Protein AF-A0A256FR44-F1 (afdb_monomer_lite)

Secondary structure (DSSP, 8-state):
-EE-TT-EEE-TT--EEES--EESSEEEEETPPEEE--SS---B-SEEEESS-EEETTEEEEEETTEEEEEEETT-STT----SS--EEEE-EE--TTSPPPPTTTTTTT-PPPPPEE-B-TTHHHHHHHHHHHHHHTPPPPHHHHHTTGGGHHHHHHHHHHTT-----TTTT-PPPEEEEEEEEEEEEE--SS-TT-EEEEEEEEEEEEEEEEEEEEETTEEEEEEEEEEEEEEEEEEEETT--EEEEEEEEEEEEEE-

pLDDT: mean 77.42, std 16.08, range [31.23, 96.81]

Foldseek 3Di:
DEAEDQGEAECVQPAEEDQDYEYAEEYECAAYEYEHVHPDDYDYNYYYDHPHFYHYPPFTWDADPFFIWTKDFQPDDAQADGHNPRDIDTDFFDADPPDDGFDPCCVVVVNGDDHGAGQTAQCNQVVVCQVVQVVVQVDDDDPCVVCPPQPCPVVVVVVVVVVPPDDPPPPPPWDDWDKDKDKDKDWDWDQDPDDSQNKTKIKIKIKIKIKIKGWDDQDPVGTKIKMKMKMKMWMWMWMDGPNHTDIDIDIDIDIDMDID

Structure (mmCIF, N/CA/C/O backbone):
data_AF-A0A256FR44-F1
#
_entry.id   AF-A0A256FR44-F1
#
loop_
_atom_site.group_PDB
_atom_site.id
_atom_site.type_symbol
_atom_site.label_atom_id
_atom_site.label_alt_id
_atom_site.label_comp_id
_atom_site.label_asym_id
_atom_site.label_entity_id
_atom_site.label_seq_id
_atom_site.pdbx_PDB_ins_code
_atom_site.Cartn_x
_atom_site.Cartn_y
_atom_site.Cartn_z
_atom_site.occupancy
_atom_site.B_iso_or_equiv
_atom_site.auth_seq_id
_atom_site.auth_comp_id
_atom_site.auth_asym_id
_atom_site.auth_atom_id
_atom_site.pdbx_PDB_model_num
ATOM 1 N N . MET A 1 1 ? -0.544 -6.251 22.297 1.00 91.19 1 MET A N 1
ATOM 2 C CA . MET A 1 1 ? -0.656 -7.647 21.835 1.00 91.19 1 MET A CA 1
ATOM 3 C C . MET A 1 1 ? 0.260 -7.820 20.642 1.00 91.19 1 MET A C 1
ATOM 5 O O . MET A 1 1 ? 0.230 -6.973 19.763 1.00 91.19 1 MET A O 1
ATOM 9 N N . ASN A 1 2 ? 1.095 -8.854 20.633 1.00 93.69 2 ASN A N 1
ATOM 10 C CA . ASN A 1 2 ? 2.004 -9.133 19.525 1.00 93.69 2 ASN A CA 1
ATOM 11 C C . ASN A 1 2 ? 1.691 -10.528 18.976 1.00 93.69 2 ASN A C 1
ATOM 13 O O . ASN A 1 2 ? 1.689 -11.488 19.747 1.00 93.69 2 ASN A O 1
ATOM 17 N N . VAL A 1 3 ? 1.377 -10.625 17.685 1.00 95.75 3 VAL A N 1
ATOM 18 C CA . VAL A 1 3 ? 1.036 -11.883 17.012 1.00 95.75 3 VAL A CA 1
ATOM 19 C C . VAL A 1 3 ? 2.083 -12.153 15.944 1.00 95.75 3 VAL A C 1
ATOM 21 O O . VAL A 1 3 ? 2.083 -11.546 14.873 1.00 95.75 3 VAL A O 1
ATOM 24 N N . GLU A 1 4 ? 2.999 -13.058 16.257 1.00 96.44 4 GLU A N 1
ATOM 25 C CA . GLU A 1 4 ? 4.122 -13.397 15.385 1.00 96.44 4 GLU A CA 1
ATOM 26 C C . GLU A 1 4 ? 3.675 -14.057 14.076 1.00 96.44 4 GLU A C 1
ATOM 28 O O . GLU A 1 4 ? 2.592 -14.640 13.986 1.00 96.44 4 GLU A O 1
ATOM 33 N N . ALA A 1 5 ? 4.525 -13.991 13.050 1.00 95.25 5 ALA A N 1
ATOM 34 C CA . ALA A 1 5 ? 4.265 -14.652 11.773 1.00 95.25 5 ALA A CA 1
ATOM 35 C C . ALA A 1 5 ? 3.981 -16.154 11.974 1.00 95.25 5 ALA A C 1
ATOM 37 O O . ALA A 1 5 ? 4.723 -16.858 12.657 1.00 95.25 5 ALA A O 1
ATOM 38 N N . GLY A 1 6 ? 2.888 -16.644 11.383 1.00 93.38 6 GLY A N 1
ATOM 39 C CA . GLY A 1 6 ? 2.430 -18.030 11.537 1.00 93.38 6 GLY A CA 1
ATOM 40 C C . GLY A 1 6 ? 1.698 -18.333 12.852 1.00 93.38 6 GLY A C 1
ATOM 41 O O . GLY A 1 6 ? 1.107 -19.406 12.971 1.00 93.38 6 GLY A O 1
ATOM 42 N N . ALA A 1 7 ? 1.675 -17.408 13.816 1.00 96.81 7 ALA A N 1
ATOM 43 C CA . ALA A 1 7 ? 0.848 -17.531 15.010 1.00 96.81 7 ALA A CA 1
ATOM 44 C C . ALA A 1 7 ? -0.588 -17.069 14.731 1.00 96.81 7 ALA A C 1
ATOM 46 O O . ALA A 1 7 ? -0.833 -16.198 13.894 1.00 96.81 7 ALA A O 1
ATOM 47 N N . THR A 1 8 ? -1.540 -17.641 15.467 1.00 96.69 8 THR A N 1
ATOM 48 C CA . THR A 1 8 ? -2.921 -17.157 15.507 1.00 96.69 8 THR A CA 1
ATOM 49 C C . THR A 1 8 ? -3.266 -16.779 16.932 1.00 96.69 8 THR A C 1
ATOM 51 O O . THR A 1 8 ? -3.084 -17.579 17.848 1.00 96.69 8 THR A O 1
ATOM 54 N N . ALA A 1 9 ? -3.769 -15.567 17.111 1.00 95.88 9 ALA A N 1
ATOM 55 C CA . ALA A 1 9 ? -4.428 -15.179 18.334 1.00 95.88 9 ALA A CA 1
ATOM 56 C C . ALA A 1 9 ? -5.938 -15.276 18.143 1.00 95.88 9 ALA A C 1
ATOM 58 O O . ALA A 1 9 ? -6.542 -14.486 17.416 1.00 95.88 9 ALA A O 1
ATOM 59 N N . ASP A 1 10 ? -6.520 -16.282 18.778 1.00 95.81 10 ASP A N 1
ATOM 60 C CA . ASP A 1 10 ? -7.954 -16.517 18.786 1.00 95.81 10 ASP A CA 1
ATOM 61 C C . ASP A 1 10 ? -8.572 -15.840 20.011 1.00 95.81 10 ASP A C 1
ATOM 63 O O . ASP A 1 10 ? -8.127 -16.070 21.137 1.00 95.81 10 ASP A O 1
ATOM 67 N N . LEU A 1 11 ? -9.564 -14.977 19.788 1.00 94.69 11 LEU A N 1
ATOM 68 C CA . LEU A 1 11 ? -10.302 -14.337 20.876 1.00 94.69 11 LEU A CA 1
ATOM 69 C C . LEU A 1 11 ? -11.312 -15.275 21.543 1.00 94.69 11 LEU A C 1
ATOM 71 O O . LEU A 1 11 ? -11.860 -14.912 22.577 1.00 94.69 11 LEU A O 1
ATOM 75 N N . ASP A 1 12 ? -11.591 -16.441 20.956 1.00 92.25 12 ASP A N 1
ATOM 76 C CA . ASP A 1 12 ? -12.483 -17.474 21.497 1.00 92.25 12 ASP A CA 1
ATOM 77 C C . ASP A 1 12 ? -13.838 -16.917 21.974 1.00 92.25 12 ASP A C 1
ATOM 79 O O . ASP A 1 12 ? -14.354 -17.258 23.031 1.00 92.25 12 ASP A O 1
ATOM 83 N N . GLN A 1 13 ? -14.419 -15.998 21.191 1.00 90.25 13 GLN A N 1
ATOM 84 C CA . GLN A 1 13 ? -15.693 -15.319 21.490 1.00 90.25 13 GLN A CA 1
ATOM 85 C C . GLN A 1 13 ? -15.657 -14.357 22.699 1.00 90.25 13 GLN A C 1
ATOM 87 O O . GLN A 1 13 ? -16.697 -13.822 23.084 1.00 90.25 13 GLN A O 1
ATOM 92 N N . PHE A 1 14 ? -14.480 -14.057 23.254 1.00 94.94 14 PHE A N 1
ATOM 93 C CA . PHE A 1 14 ? -14.313 -13.090 24.335 1.00 94.94 14 PHE A CA 1
ATOM 94 C C . PHE A 1 14 ? -13.863 -11.719 23.828 1.00 94.94 14 PHE A C 1
ATOM 96 O O . PHE A 1 14 ? -12.807 -11.560 23.209 1.00 94.94 14 PHE A O 1
ATOM 103 N N . ASN A 1 15 ? -14.644 -10.691 24.169 1.00 93.38 15 ASN A N 1
ATOM 104 C CA . ASN A 1 15 ? -14.244 -9.306 23.942 1.00 93.38 15 ASN A CA 1
ATOM 105 C C . ASN A 1 15 ? -12.942 -9.020 24.693 1.00 93.38 15 ASN A C 1
ATOM 107 O O . ASN A 1 15 ? -12.850 -9.241 25.901 1.00 93.38 15 ASN A O 1
ATOM 111 N N . THR A 1 16 ? -11.947 -8.516 23.974 1.00 93.62 16 THR A N 1
ATOM 112 C CA . THR A 1 16 ? -10.583 -8.373 24.480 1.00 93.62 16 THR A CA 1
ATOM 113 C C . THR A 1 16 ? -10.111 -6.945 24.268 1.00 93.62 16 THR A C 1
ATOM 115 O O . THR A 1 16 ? -10.265 -6.391 23.185 1.00 93.62 16 THR A O 1
ATOM 118 N N . SER A 1 17 ? -9.521 -6.344 25.300 1.00 93.00 17 SER A N 1
ATOM 119 C CA . SER A 1 17 ? -8.921 -5.010 25.222 1.00 93.00 17 SER A CA 1
ATOM 120 C C . SER A 1 17 ? -7.411 -5.103 25.381 1.00 93.00 17 SER A C 1
ATOM 122 O O . SER A 1 17 ? -6.915 -5.807 26.262 1.00 93.00 17 SER A O 1
ATOM 124 N N . THR A 1 18 ? -6.668 -4.418 24.516 1.00 90.88 18 THR A N 1
ATOM 125 C CA . THR A 1 18 ? -5.202 -4.445 24.505 1.00 90.88 18 THR A CA 1
ATOM 126 C C . THR A 1 18 ? -4.635 -3.057 24.239 1.00 90.88 18 THR A C 1
ATOM 128 O O . THR A 1 18 ? -5.260 -2.245 23.563 1.00 90.88 18 THR A O 1
ATOM 131 N N . GLY A 1 19 ? -3.414 -2.801 24.713 1.00 87.56 19 GLY A N 1
ATOM 132 C CA . GLY A 1 19 ? -2.709 -1.530 24.498 1.00 87.56 19 GLY A CA 1
ATOM 133 C C . GLY A 1 19 ? -2.146 -1.309 23.085 1.00 87.56 19 GLY A C 1
ATOM 134 O O . GLY A 1 19 ? -1.244 -0.498 22.922 1.00 87.56 19 GLY A O 1
ATOM 135 N N . GLY A 1 20 ? -2.590 -2.080 22.087 1.00 87.38 20 GLY A N 1
ATOM 136 C CA . GLY A 1 20 ? -2.077 -2.050 20.713 1.00 87.38 20 GLY A CA 1
ATOM 137 C C . GLY A 1 20 ? -1.934 -3.447 20.110 1.00 87.38 20 GLY A C 1
ATOM 138 O O . GLY A 1 20 ? -1.927 -4.448 20.835 1.00 87.38 20 GLY A O 1
ATOM 139 N N . LEU A 1 21 ? -1.796 -3.519 18.788 1.00 91.25 21 LEU A N 1
ATOM 140 C CA . LEU A 1 21 ? -1.696 -4.764 18.027 1.00 91.25 21 LEU A CA 1
ATOM 141 C C . LEU A 1 21 ? -0.491 -4.690 17.088 1.00 91.25 21 LEU A C 1
ATOM 143 O O . LEU A 1 21 ? -0.417 -3.811 16.239 1.00 91.25 21 LEU A O 1
ATOM 147 N N . ALA A 1 22 ? 0.445 -5.621 17.236 1.00 92.25 22 ALA A N 1
ATOM 148 C CA . ALA A 1 22 ? 1.654 -5.691 16.426 1.00 92.25 22 ALA A CA 1
ATOM 149 C C . ALA A 1 22 ? 1.903 -7.106 15.894 1.00 92.25 22 ALA A C 1
ATOM 151 O O . ALA A 1 22 ? 1.337 -8.078 16.403 1.00 92.25 22 ALA A O 1
ATOM 152 N N . GLY A 1 23 ? 2.744 -7.205 14.866 1.00 93.62 23 GLY A N 1
ATOM 153 C CA . GLY A 1 23 ? 3.205 -8.473 14.300 1.00 93.62 23 GLY A CA 1
ATOM 154 C C . GLY A 1 23 ? 2.635 -8.775 12.912 1.00 93.62 23 GLY A C 1
ATOM 155 O O . GLY A 1 23 ? 2.131 -7.888 12.221 1.00 93.62 23 GLY A O 1
ATOM 156 N N . ALA A 1 24 ? 2.765 -10.026 12.480 1.00 94.25 24 ALA A N 1
ATOM 157 C CA . ALA A 1 24 ? 2.441 -10.483 11.122 1.00 94.25 24 ALA A CA 1
ATOM 158 C C . ALA A 1 24 ? 1.588 -11.770 11.095 1.00 94.25 24 ALA A C 1
ATOM 160 O O . ALA A 1 24 ? 1.436 -12.397 10.048 1.00 94.25 24 ALA A O 1
ATOM 161 N N . GLY A 1 25 ? 1.073 -12.206 12.246 1.00 94.19 25 GLY A N 1
ATOM 162 C CA . GLY A 1 25 ? 0.234 -13.398 12.368 1.00 94.19 25 GLY A CA 1
ATOM 163 C C . GLY A 1 25 ? -1.242 -13.166 12.035 1.00 94.19 25 GLY A C 1
ATOM 164 O O . GLY A 1 25 ? -1.614 -12.222 11.347 1.00 94.19 25 GLY A O 1
ATOM 165 N N . SER A 1 26 ? -2.112 -14.045 12.519 1.00 95.56 26 SER A N 1
ATOM 166 C CA . SER A 1 26 ? -3.563 -13.956 12.322 1.00 95.56 26 SER A CA 1
ATOM 167 C C . SER A 1 26 ? -4.274 -13.617 13.630 1.00 95.56 26 SER A C 1
ATOM 169 O O . SER A 1 26 ? -3.952 -14.175 14.675 1.00 95.56 26 SER A O 1
ATOM 171 N N . VAL A 1 27 ? -5.262 -12.730 13.586 1.00 95.94 27 VAL A N 1
ATOM 172 C CA . VAL A 1 27 ? -6.216 -12.509 14.676 1.00 95.94 27 VAL A CA 1
ATOM 173 C C . VAL A 1 27 ? -7.558 -13.092 14.251 1.00 95.94 27 VAL A C 1
ATOM 175 O O . VAL A 1 27 ? -8.171 -12.621 13.291 1.00 95.94 27 VAL A O 1
ATOM 178 N N . ALA A 1 28 ? -8.024 -14.111 14.969 1.00 95.69 28 ALA A N 1
ATOM 179 C CA . ALA A 1 28 ? -9.364 -14.654 14.802 1.00 95.69 28 ALA A CA 1
ATOM 180 C C . ALA A 1 28 ? -10.306 -13.960 15.794 1.00 95.69 28 ALA A C 1
ATOM 182 O O . ALA A 1 28 ? -10.323 -14.265 16.985 1.00 95.69 28 ALA A O 1
ATOM 183 N N . LEU A 1 29 ? -11.086 -13.000 15.294 1.00 93.44 29 LEU A N 1
ATOM 184 C CA . LEU A 1 29 ? -12.114 -12.312 16.072 1.00 93.44 29 LEU A CA 1
ATOM 185 C C . LEU A 1 29 ? -13.294 -13.235 16.384 1.00 93.44 29 LEU A C 1
ATOM 187 O O . LEU A 1 29 ? -13.952 -13.065 17.405 1.00 93.44 29 LEU A O 1
ATOM 191 N N . ASN A 1 30 ? -13.594 -14.200 15.507 1.00 91.75 30 ASN A N 1
ATOM 192 C CA . ASN A 1 30 ? -14.864 -14.929 15.528 1.00 91.75 30 ASN A CA 1
ATOM 193 C C . ASN A 1 30 ? -16.036 -13.935 15.583 1.00 91.75 30 ASN A C 1
ATOM 195 O O . ASN A 1 30 ? -16.187 -13.158 14.646 1.00 91.75 30 ASN A O 1
ATOM 199 N N . ALA A 1 31 ? -16.824 -13.923 16.663 1.00 90.69 31 ALA A N 1
ATOM 200 C CA . ALA A 1 31 ? -17.879 -12.936 16.920 1.00 90.69 31 ALA A CA 1
ATOM 201 C C . ALA A 1 31 ? -17.502 -11.884 17.988 1.00 90.69 31 ALA A C 1
ATOM 203 O O . ALA A 1 31 ? -18.337 -11.059 18.349 1.00 90.69 31 ALA A O 1
ATOM 204 N N . ALA A 1 32 ? -16.272 -11.914 18.506 1.00 92.88 32 ALA A N 1
ATOM 205 C CA . ALA A 1 32 ? -15.799 -11.030 19.566 1.00 92.88 32 ALA A CA 1
ATOM 206 C C . ALA A 1 32 ? -15.280 -9.687 19.043 1.00 92.88 32 ALA A C 1
ATOM 208 O O . ALA A 1 32 ? -14.874 -9.549 17.890 1.00 92.88 32 ALA A O 1
ATOM 209 N N . THR A 1 33 ? -15.231 -8.704 19.936 1.00 91.19 33 THR A N 1
ATOM 210 C CA . THR A 1 33 ? -14.650 -7.389 19.669 1.00 91.19 33 THR A CA 1
ATOM 211 C C . THR A 1 33 ? -13.239 -7.283 20.244 1.00 91.19 33 THR A C 1
ATOM 213 O O . THR A 1 33 ? -13.033 -7.504 21.439 1.00 91.19 33 THR A O 1
ATOM 216 N N . LEU A 1 34 ? -12.276 -6.890 19.406 1.00 90.94 34 LEU A N 1
ATOM 217 C CA . LEU A 1 34 ? -10.947 -6.449 19.831 1.00 90.94 34 LEU A CA 1
ATOM 218 C C . LEU A 1 34 ? -10.933 -4.927 19.981 1.00 90.94 34 LEU A C 1
ATOM 220 O O . LEU A 1 34 ? -11.135 -4.211 19.003 1.00 90.94 34 LEU A O 1
ATOM 224 N N . THR A 1 35 ? -10.631 -4.431 21.175 1.00 90.81 35 THR A N 1
ATOM 225 C CA . THR A 1 35 ? -10.443 -3.000 21.435 1.00 90.81 35 THR A CA 1
ATOM 226 C C . THR A 1 35 ? -8.958 -2.683 21.568 1.00 90.81 35 THR A C 1
ATOM 228 O O . THR A 1 35 ? -8.255 -3.271 22.393 1.00 90.81 35 THR A O 1
ATOM 231 N N . LEU A 1 36 ? -8.472 -1.740 20.763 1.00 88.94 36 LEU A N 1
ATOM 232 C CA . LEU A 1 36 ? -7.108 -1.220 20.828 1.00 88.94 36 LEU A CA 1
ATOM 233 C C . LEU A 1 36 ? -7.106 0.111 21.587 1.00 88.94 36 LEU A C 1
ATOM 235 O O . LEU A 1 36 ? -7.312 1.170 20.998 1.00 88.94 36 LEU A O 1
ATOM 239 N N . ALA A 1 37 ? -6.868 0.046 22.895 1.00 85.00 37 ALA A N 1
ATOM 240 C CA . ALA A 1 37 ? -6.698 1.209 23.764 1.00 85.00 37 ALA A CA 1
ATOM 241 C C . ALA A 1 37 ? -5.220 1.633 23.768 1.00 85.00 37 ALA A C 1
ATOM 243 O O . ALA A 1 37 ? -4.490 1.350 24.717 1.00 85.00 37 ALA A O 1
ATOM 244 N N . GLN A 1 38 ? -4.758 2.211 22.658 1.00 79.00 38 GLN A N 1
ATOM 245 C CA . GLN A 1 38 ? -3.349 2.541 22.431 1.00 79.00 38 GLN A CA 1
ATOM 246 C C . GLN A 1 38 ? -3.136 4.053 22.324 1.00 79.00 38 GLN A C 1
ATOM 248 O O . GLN A 1 38 ? -3.837 4.717 21.570 1.00 79.00 38 GLN A O 1
ATOM 253 N N . ASP A 1 39 ? -2.102 4.558 22.997 1.00 77.81 39 ASP A N 1
ATOM 254 C CA . ASP A 1 39 ? -1.665 5.962 22.897 1.00 77.81 39 ASP A CA 1
ATOM 255 C C . ASP A 1 39 ? -0.491 6.133 21.912 1.00 77.81 39 ASP A C 1
ATOM 257 O O . ASP A 1 39 ? 0.146 7.183 21.837 1.00 77.81 39 ASP A O 1
ATOM 261 N N . SER A 1 40 ? -0.139 5.067 21.185 1.00 78.88 40 SER A N 1
ATOM 262 C CA . SER A 1 40 ? 0.977 5.046 20.238 1.00 78.88 40 SER A CA 1
ATOM 263 C C . SER A 1 40 ? 0.682 4.136 19.048 1.00 78.88 40 SER A C 1
ATOM 265 O O . SER A 1 40 ? -0.119 3.204 19.142 1.00 78.88 40 SER A O 1
ATOM 267 N N . ASN A 1 41 ? 1.344 4.404 17.922 1.00 79.50 41 ASN A N 1
ATOM 268 C CA . ASN A 1 41 ? 1.188 3.611 16.710 1.00 79.50 41 ASN A CA 1
ATOM 269 C C . ASN A 1 41 ? 1.913 2.263 16.828 1.00 79.50 41 ASN A C 1
ATOM 271 O O . ASN A 1 41 ? 3.084 2.197 17.201 1.00 79.50 41 ASN A O 1
ATOM 275 N N . THR A 1 42 ? 1.219 1.190 16.448 1.00 84.56 42 THR A N 1
ATOM 276 C CA . THR A 1 42 ? 1.764 -0.168 16.332 1.00 84.56 42 THR A CA 1
ATOM 277 C C . THR A 1 42 ? 1.558 -0.694 14.910 1.00 84.56 42 THR A C 1
ATOM 279 O O . THR A 1 42 ? 0.548 -0.390 14.275 1.00 84.56 42 THR A O 1
ATOM 282 N N . LEU A 1 43 ? 2.534 -1.448 14.385 1.00 83.25 43 LEU A N 1
ATOM 283 C CA . LEU A 1 43 ? 2.461 -2.033 13.043 1.00 83.25 43 LEU A CA 1
ATOM 284 C C . LEU A 1 43 ? 1.964 -3.478 13.119 1.00 83.25 43 LEU A C 1
ATOM 286 O O . LEU A 1 43 ? 2.675 -4.362 13.604 1.00 83.25 43 LEU A O 1
ATOM 290 N N . PHE A 1 44 ? 0.775 -3.712 12.569 1.00 87.94 44 PHE A N 1
ATOM 291 C CA . PHE A 1 44 ? 0.245 -5.043 12.307 1.00 87.94 44 PHE A CA 1
ATOM 292 C C . PHE A 1 44 ? 0.144 -5.264 10.797 1.00 87.94 44 PHE A C 1
ATOM 294 O O . PHE A 1 44 ? -0.563 -4.544 10.100 1.00 87.94 44 PHE A O 1
ATOM 301 N N . SER A 1 45 ? 0.870 -6.260 10.302 1.00 85.06 45 SER A N 1
ATOM 302 C CA . SER A 1 45 ? 0.927 -6.666 8.886 1.00 85.06 45 SER A CA 1
ATOM 303 C C . SER A 1 45 ? 0.244 -8.015 8.639 1.00 85.06 45 SER A C 1
ATOM 305 O O . SER A 1 45 ? 0.391 -8.622 7.581 1.00 85.06 45 SER A O 1
ATOM 307 N N . GLY A 1 46 ? -0.467 -8.502 9.654 1.00 87.88 46 GLY A N 1
ATOM 308 C CA . GLY A 1 46 ? -1.159 -9.775 9.649 1.00 87.88 46 GLY A CA 1
ATOM 309 C C . GLY A 1 46 ? -2.580 -9.702 9.095 1.00 87.88 46 GLY A C 1
ATOM 310 O O . GLY A 1 46 ? -3.006 -8.700 8.523 1.00 87.88 46 GLY A O 1
ATOM 311 N N . THR A 1 47 ? -3.344 -10.771 9.310 1.00 89.38 47 THR A N 1
ATOM 312 C CA . THR A 1 47 ? -4.766 -10.822 8.930 1.00 89.38 47 THR A CA 1
ATOM 313 C C . THR A 1 47 ? -5.662 -10.718 10.157 1.00 89.38 47 THR A C 1
ATOM 315 O O . THR A 1 47 ? -5.326 -11.232 11.221 1.00 89.38 47 THR A O 1
ATOM 318 N N . ILE A 1 48 ? -6.806 -10.050 10.015 1.00 89.88 48 ILE A N 1
ATOM 319 C CA . ILE A 1 48 ? -7.864 -10.007 11.028 1.00 89.88 48 ILE A CA 1
ATOM 320 C C . ILE A 1 48 ? -9.109 -10.604 10.380 1.00 89.88 48 ILE A C 1
ATOM 322 O O . ILE A 1 48 ? -9.573 -10.096 9.363 1.00 89.88 48 ILE A O 1
ATOM 326 N N . ASN A 1 49 ? -9.617 -11.698 10.939 1.00 89.06 49 ASN A N 1
ATOM 327 C CA . ASN A 1 49 ? -10.713 -12.473 10.359 1.00 89.06 49 ASN A CA 1
ATOM 328 C C . ASN A 1 49 ? -11.836 -12.685 11.378 1.00 89.06 49 ASN A C 1
ATOM 330 O O . ASN A 1 49 ? -11.585 -12.759 12.578 1.00 89.06 49 ASN A O 1
ATOM 334 N N . GLY A 1 50 ? -13.066 -12.862 10.897 1.00 87.00 50 GLY A N 1
ATOM 335 C CA . GLY A 1 50 ? -14.256 -13.083 11.724 1.00 87.00 50 GLY A CA 1
ATOM 336 C C . GLY A 1 50 ? -15.335 -12.029 11.480 1.00 87.00 50 GLY A C 1
ATOM 337 O O . GLY A 1 50 ? -15.089 -11.016 10.834 1.00 87.00 50 GLY A O 1
ATOM 338 N N . SER A 1 51 ? -16.543 -12.285 11.981 1.00 85.12 51 SER A N 1
ATOM 339 C CA . SER A 1 51 ? -17.672 -11.344 11.941 1.00 85.12 51 SER A CA 1
ATOM 340 C C . SER A 1 51 ? -17.664 -10.333 13.093 1.00 85.12 51 SER A C 1
ATOM 342 O O . SER A 1 51 ? -18.542 -9.477 13.163 1.00 85.12 51 SER A O 1
ATOM 344 N N . GLY A 1 52 ? -16.733 -10.486 14.035 1.00 85.31 52 GLY A N 1
ATOM 345 C CA . GLY A 1 52 ? -16.526 -9.608 15.176 1.00 85.31 52 GLY A CA 1
ATOM 346 C C . GLY A 1 52 ? -16.006 -8.219 14.796 1.00 85.31 52 GLY A C 1
ATOM 347 O O . GLY A 1 52 ? -15.797 -7.903 13.626 1.00 85.31 52 GLY A O 1
ATOM 348 N N . GLY A 1 53 ? -15.813 -7.369 15.803 1.00 86.00 53 GLY A N 1
ATOM 349 C CA . GLY A 1 53 ? -15.423 -5.971 15.613 1.00 86.00 53 GLY A CA 1
ATOM 350 C C . GLY A 1 53 ? -13.954 -5.695 15.928 1.00 86.00 53 GLY A C 1
ATOM 351 O O . GLY A 1 53 ? -13.369 -6.309 16.817 1.00 86.00 53 GLY A O 1
ATOM 352 N N . LEU A 1 54 ? -13.382 -4.697 15.256 1.00 85.88 54 LEU A N 1
ATOM 353 C CA . LEU A 1 54 ? -12.173 -4.011 15.706 1.00 85.88 54 LEU A CA 1
ATOM 354 C C . LEU A 1 54 ? -12.561 -2.587 16.108 1.00 85.88 54 LEU A C 1
ATOM 356 O O . LEU A 1 54 ? -13.124 -1.849 15.302 1.00 85.88 54 LEU A O 1
ATOM 360 N N . VAL A 1 55 ? -12.257 -2.207 17.344 1.00 85.56 55 VAL A N 1
ATOM 361 C CA . VAL A 1 55 ? -12.441 -0.845 17.849 1.00 85.56 55 VAL A CA 1
ATOM 362 C C . VAL A 1 55 ? -11.069 -0.216 18.022 1.00 85.56 55 VAL A C 1
ATOM 364 O O . VAL A 1 55 ? -10.244 -0.699 18.799 1.00 85.56 55 VAL A O 1
ATOM 367 N N . LYS A 1 56 ? -10.839 0.877 17.301 1.00 75.00 56 LYS A N 1
ATOM 368 C CA . LYS A 1 56 ? -9.688 1.762 17.463 1.00 75.00 56 LYS A CA 1
ATOM 369 C C . LYS A 1 56 ? -10.243 3.157 17.758 1.00 75.00 56 LYS A C 1
ATOM 371 O O . LYS A 1 56 ? -11.213 3.558 17.129 1.00 75.00 56 LYS A O 1
ATOM 376 N N . ASP A 1 57 ? -9.680 3.834 18.755 1.00 67.25 57 ASP A N 1
ATOM 377 C CA . ASP A 1 57 ? -10.071 5.194 19.170 1.00 67.25 57 ASP A CA 1
ATOM 378 C C . ASP A 1 57 ? -11.473 5.313 19.808 1.00 67.25 57 ASP A C 1
ATOM 380 O O . ASP A 1 57 ? -12.143 6.336 19.719 1.00 67.25 57 ASP A O 1
ATOM 384 N N . GLY A 1 58 ? -11.916 4.260 20.504 1.00 70.00 58 GLY A N 1
ATOM 385 C CA . GLY A 1 58 ? -13.058 4.311 21.429 1.00 70.00 58 GLY A CA 1
ATOM 386 C C . GLY A 1 58 ? -14.450 4.140 20.810 1.00 70.00 58 GLY A C 1
ATOM 387 O O . GLY A 1 58 ? -15.381 3.807 21.541 1.00 70.00 58 GLY A O 1
ATOM 388 N N . GLU A 1 59 ? -14.595 4.270 19.490 1.00 73.38 59 GLU A N 1
ATOM 389 C CA . GLU A 1 59 ? -15.867 4.063 18.784 1.00 73.38 59 GLU A CA 1
ATOM 390 C C . GLU A 1 59 ? -15.804 2.878 17.816 1.00 73.38 59 GLU A C 1
ATOM 392 O O . GLU A 1 59 ? -14.873 2.731 17.023 1.00 73.38 59 GLU A O 1
ATOM 397 N N . GLN A 1 60 ? -16.830 2.025 17.851 1.00 75.69 60 GLN A N 1
ATOM 398 C CA . GLN A 1 60 ? -16.988 0.974 16.852 1.00 75.69 60 GLN A CA 1
ATOM 399 C C . GLN A 1 60 ? -17.498 1.578 15.543 1.00 75.69 60 GLN A C 1
ATOM 401 O O . GLN A 1 60 ? -18.550 2.219 15.514 1.00 75.69 60 GLN A O 1
ATOM 406 N N . ALA A 1 61 ? -16.775 1.320 14.455 1.00 78.50 61 ALA A N 1
ATOM 407 C CA . ALA A 1 61 ? -17.166 1.729 13.116 1.00 78.50 61 ALA A CA 1
ATOM 408 C C . ALA A 1 61 ? -17.316 0.520 12.184 1.00 78.50 61 ALA A C 1
ATOM 410 O O . ALA A 1 61 ? -16.587 -0.466 12.291 1.00 78.50 61 ALA A O 1
ATOM 411 N N . VAL A 1 62 ? -18.250 0.617 11.241 1.00 82.19 62 VAL A N 1
ATOM 412 C CA . VAL A 1 62 ? -18.401 -0.313 10.119 1.00 82.19 62 VAL A CA 1
ATOM 413 C C . VAL A 1 62 ? -17.873 0.364 8.862 1.00 82.19 62 VAL A C 1
ATOM 415 O O . VAL A 1 62 ? -18.230 1.502 8.565 1.00 82.19 62 VAL A O 1
ATOM 418 N N . VAL A 1 63 ? -17.024 -0.335 8.113 1.00 83.81 63 VAL A N 1
ATOM 419 C CA . VAL A 1 63 ? -16.478 0.152 6.843 1.00 83.81 63 VAL A CA 1
ATOM 420 C C . VAL A 1 63 ? -17.392 -0.260 5.690 1.00 83.81 63 VAL A C 1
ATOM 422 O O . VAL A 1 63 ? -17.717 -1.436 5.535 1.00 83.81 63 VAL A O 1
ATOM 425 N N . GLY A 1 64 ? -17.770 0.709 4.857 1.00 81.62 64 GLY A N 1
ATOM 426 C CA . GLY A 1 64 ? -18.505 0.513 3.612 1.00 81.62 64 GLY A CA 1
ATOM 427 C C . GLY A 1 64 ? -17.789 1.215 2.460 1.00 81.62 64 GLY A C 1
ATOM 428 O O . GLY A 1 64 ? -17.921 2.425 2.279 1.00 81.62 64 GLY A O 1
ATOM 429 N N . GLY A 1 65 ? -17.021 0.461 1.670 1.00 84.75 65 GLY A N 1
ATOM 430 C CA . GLY A 1 65 ? -16.221 1.022 0.578 1.00 84.75 65 GLY A CA 1
ATOM 431 C C . GLY A 1 65 ? -15.195 2.044 1.082 1.00 84.75 65 GLY A C 1
ATOM 432 O O . GLY A 1 65 ? -14.381 1.735 1.951 1.00 84.75 65 GLY A O 1
ATOM 433 N N . ALA A 1 66 ? -15.239 3.261 0.535 1.00 84.88 66 ALA A N 1
ATOM 434 C CA . ALA A 1 66 ? -14.341 4.355 0.916 1.00 84.88 66 ALA A CA 1
ATOM 435 C C . ALA A 1 66 ? -14.694 5.007 2.265 1.00 84.88 66 ALA A C 1
ATOM 437 O O . ALA A 1 66 ? -13.900 5.784 2.788 1.00 84.88 66 ALA A O 1
ATOM 438 N N . PHE A 1 67 ? -15.857 4.698 2.839 1.00 86.50 67 PHE A N 1
ATOM 439 C CA . PHE A 1 67 ? -16.403 5.384 4.006 1.00 86.50 67 PHE A CA 1
ATOM 440 C C . PHE A 1 67 ? -16.441 4.480 5.237 1.00 86.50 67 PHE A C 1
ATOM 442 O O . PHE A 1 67 ? -16.530 3.255 5.125 1.00 86.50 67 PHE A O 1
ATOM 449 N N . ALA A 1 68 ? -16.403 5.092 6.419 1.00 86.00 68 ALA A N 1
ATOM 450 C CA . ALA A 1 68 ? -16.648 4.412 7.684 1.00 86.00 68 ALA A CA 1
ATOM 451 C C . ALA A 1 68 ? -17.813 5.073 8.431 1.00 86.00 68 ALA A C 1
ATOM 453 O O . ALA A 1 68 ? -17.998 6.290 8.376 1.00 86.00 68 ALA A O 1
ATOM 454 N N . TYR A 1 69 ? -18.596 4.250 9.123 1.00 82.94 69 TYR A N 1
ATOM 455 C CA . TYR A 1 69 ? -19.850 4.635 9.759 1.00 82.94 69 TYR A CA 1
ATOM 456 C C . TYR A 1 69 ? -19.847 4.228 11.225 1.00 82.94 69 TYR A C 1
ATOM 458 O O . TYR A 1 69 ? -19.600 3.064 11.532 1.00 82.94 69 TYR A O 1
ATOM 466 N N . THR A 1 70 ? -20.171 5.153 12.120 1.00 82.56 70 THR A N 1
ATOM 467 C CA . THR A 1 70 ? -20.435 4.852 13.533 1.00 82.56 70 THR A CA 1
ATOM 468 C C . THR A 1 70 ? -21.940 4.826 13.778 1.00 82.56 70 THR A C 1
ATOM 470 O O . THR A 1 70 ? -22.711 5.454 13.052 1.00 82.56 70 THR A O 1
ATOM 473 N N . LEU A 1 71 ? -22.387 4.053 14.767 1.00 80.31 71 LEU A N 1
ATOM 474 C CA . LEU A 1 71 ? -23.798 3.994 15.140 1.00 80.31 71 LEU A CA 1
ATOM 475 C C . LEU A 1 71 ? -24.081 5.070 16.197 1.00 80.31 71 LEU A C 1
ATOM 477 O O . LEU A 1 71 ? -23.525 5.011 17.290 1.00 80.31 71 LEU A O 1
ATOM 481 N N . GLN A 1 72 ? -24.940 6.040 15.884 1.00 78.19 72 GLN A N 1
ATOM 482 C CA . GLN A 1 72 ? -25.271 7.161 16.774 1.00 78.19 72 GLN A CA 1
ATOM 483 C C . GLN A 1 72 ? -26.784 7.303 16.947 1.00 78.19 72 GLN A C 1
ATOM 485 O O . GLN A 1 72 ? -27.549 7.049 16.016 1.00 78.19 72 GLN A O 1
ATOM 490 N N . GLN A 1 73 ? -27.224 7.709 18.140 1.00 72.06 73 GLN A N 1
ATOM 491 C CA . GLN A 1 73 ? -28.635 7.957 18.429 1.00 72.06 73 GLN A CA 1
ATOM 492 C C . GLN A 1 73 ? -28.989 9.430 18.176 1.00 72.06 73 GLN A C 1
ATOM 494 O O . GLN A 1 73 ? -28.295 10.333 18.650 1.00 72.06 73 GLN A O 1
ATOM 499 N N . GLY A 1 74 ? -30.089 9.675 17.460 1.00 60.44 74 GLY A N 1
ATOM 500 C CA . GLY A 1 74 ? -30.636 11.007 17.210 1.00 60.44 74 GLY A CA 1
ATOM 501 C C . GLY A 1 74 ? -30.951 11.729 18.522 1.00 60.44 74 GLY A C 1
ATOM 502 O O . GLY A 1 74 ? -31.820 11.292 19.278 1.00 60.44 74 GLY A O 1
ATOM 503 N N . GLY A 1 75 ? -30.221 12.818 18.789 1.00 55.97 75 GLY A N 1
ATOM 504 C CA . GLY A 1 75 ? -30.347 13.656 19.989 1.00 55.97 75 GLY A CA 1
ATOM 505 C C . GLY A 1 75 ? -29.183 13.598 20.989 1.00 55.97 75 GLY A C 1
ATOM 506 O O . GLY A 1 75 ? -29.245 14.295 21.999 1.00 55.97 75 GLY A O 1
ATOM 507 N N . ALA A 1 76 ? -28.129 12.804 20.745 1.00 49.25 76 ALA A N 1
ATOM 508 C CA . ALA A 1 76 ? -27.081 12.558 21.745 1.00 49.25 76 ALA A CA 1
ATOM 509 C C . ALA A 1 76 ? -25.759 13.349 21.608 1.00 49.25 76 ALA A C 1
ATOM 511 O O . ALA A 1 76 ? -24.949 13.245 22.525 1.00 49.25 76 ALA A O 1
ATOM 512 N N . GLN A 1 77 ? -25.504 14.158 20.567 1.00 46.72 77 GLN A N 1
ATOM 513 C CA . GLN A 1 77 ? -24.279 14.983 20.527 1.00 46.72 77 GLN A CA 1
ATOM 514 C C . GLN A 1 77 ? -24.417 16.338 19.818 1.00 46.72 77 GLN A C 1
ATOM 516 O O . GLN A 1 77 ? -24.822 16.425 18.658 1.00 46.72 77 GLN A O 1
ATOM 521 N N . ASP A 1 78 ? -24.007 17.361 20.575 1.00 45.41 78 ASP A N 1
ATOM 522 C CA . ASP A 1 78 ? -23.364 18.625 20.194 1.00 45.41 78 ASP A CA 1
ATOM 523 C C . ASP A 1 78 ? -23.301 18.911 18.681 1.00 45.41 78 ASP A C 1
ATOM 525 O O . ASP A 1 78 ? -22.375 18.512 17.978 1.00 45.41 78 ASP A O 1
ATOM 529 N N . GLY A 1 79 ? -24.329 19.584 18.159 1.00 50.25 79 GLY A N 1
ATOM 530 C CA . GLY A 1 79 ? -24.287 20.230 16.844 1.00 50.25 79 GLY A CA 1
ATOM 531 C C . GLY A 1 79 ? -24.320 19.338 15.596 1.00 50.25 79 GLY A C 1
ATOM 532 O O . GLY A 1 79 ? -24.323 19.883 14.491 1.00 50.25 79 GLY A O 1
ATOM 533 N N . SER A 1 80 ? -24.385 18.006 15.706 1.00 48.25 80 SER A N 1
ATOM 534 C CA . SER A 1 80 ? -24.502 17.152 14.514 1.00 48.25 80 SER A CA 1
ATOM 535 C C . SER A 1 80 ? -25.947 17.094 13.997 1.00 48.25 80 SER A C 1
ATOM 537 O O . SER A 1 80 ? -26.906 16.914 14.747 1.00 48.25 80 SER A O 1
ATOM 539 N N . GLN A 1 81 ? -26.102 17.298 12.689 1.00 53.03 81 GLN A N 1
ATOM 540 C CA . GLN A 1 81 ? -27.368 17.299 11.953 1.00 53.03 81 GLN A CA 1
ATOM 541 C C . GLN A 1 81 ? -28.060 15.926 12.046 1.00 53.03 81 GLN A C 1
ATOM 543 O O . GLN A 1 81 ? -27.839 15.048 11.214 1.00 53.03 81 GLN A O 1
ATOM 548 N N . GLY A 1 82 ? -28.909 15.743 13.054 1.00 51.75 82 GLY A N 1
ATOM 549 C CA . GLY A 1 82 ? -29.793 14.592 13.203 1.00 51.75 82 GLY A CA 1
ATOM 550 C C . GLY A 1 82 ? -31.166 15.039 13.693 1.00 51.75 82 GLY A C 1
ATOM 551 O O . GLY A 1 82 ? -31.283 16.001 14.452 1.00 51.75 82 GLY A O 1
ATOM 552 N N . ALA A 1 83 ? -32.224 14.359 13.252 1.00 52.59 83 ALA A N 1
ATOM 553 C CA . ALA A 1 83 ? -33.539 14.547 13.850 1.00 52.59 83 ALA A CA 1
ATOM 554 C C . ALA A 1 83 ? -33.464 14.137 15.334 1.00 52.59 83 ALA A C 1
ATOM 556 O O . ALA A 1 83 ? -32.937 13.074 15.656 1.00 52.59 83 ALA A O 1
ATOM 557 N N . ASN A 1 84 ? -33.983 14.971 16.240 1.00 62.03 84 ASN A N 1
ATOM 558 C CA . ASN A 1 84 ? -34.126 14.652 17.669 1.00 62.03 84 ASN A CA 1
ATOM 559 C C . ASN A 1 84 ? -35.265 13.643 17.879 1.00 62.03 84 ASN A C 1
ATOM 561 O O . ASN A 1 84 ? -36.270 13.936 18.523 1.00 62.03 84 ASN A O 1
ATOM 565 N N . ASP A 1 85 ? -35.149 12.480 17.253 1.00 68.38 85 ASP A N 1
ATOM 566 C CA . ASP A 1 85 ? -36.202 11.476 17.165 1.00 68.38 85 ASP A CA 1
ATOM 567 C C . ASP A 1 85 ? -35.894 10.207 17.972 1.00 68.38 85 ASP A C 1
ATOM 569 O O . ASP A 1 85 ? -36.742 9.322 18.063 1.00 68.38 85 ASP A O 1
ATOM 573 N N . GLY A 1 86 ? -34.706 10.121 18.584 1.00 68.62 86 GLY A N 1
ATOM 574 C CA . GLY A 1 86 ? -34.272 8.970 19.372 1.00 68.62 86 GLY A CA 1
ATOM 575 C C . GLY A 1 86 ? -33.954 7.718 18.549 1.00 68.62 86 GLY A C 1
ATOM 576 O O . GLY A 1 86 ? -33.693 6.668 19.145 1.00 68.62 86 GLY A O 1
ATOM 577 N N . ASN A 1 87 ? -33.957 7.801 17.213 1.00 75.19 87 ASN A N 1
ATOM 578 C CA . ASN A 1 87 ? -33.636 6.685 16.325 1.00 75.19 87 ASN A CA 1
ATOM 579 C C . ASN A 1 87 ? -32.122 6.491 16.192 1.00 75.19 87 ASN A C 1
ATOM 581 O O . ASN A 1 87 ? -31.333 7.404 16.422 1.00 75.19 87 ASN A O 1
ATOM 585 N N . TRP A 1 88 ? -31.709 5.284 15.809 1.00 79.56 88 TRP A N 1
ATOM 586 C CA . TRP A 1 88 ? -30.305 4.956 15.574 1.00 79.56 88 TRP A CA 1
ATOM 587 C C . TRP A 1 88 ? -29.947 5.102 14.099 1.00 79.56 88 TRP A C 1
ATOM 589 O O . TRP A 1 88 ? -30.622 4.553 13.228 1.00 79.56 88 TRP A O 1
ATOM 599 N N . TYR A 1 89 ? -28.847 5.795 13.839 1.00 77.75 89 TYR A N 1
ATOM 600 C CA . TYR A 1 89 ? -28.356 6.109 12.508 1.00 77.75 89 TYR A CA 1
ATOM 601 C C . TYR A 1 89 ? -26.917 5.640 12.338 1.00 77.75 89 TYR A C 1
ATOM 603 O O . TYR A 1 89 ? -26.106 5.737 13.257 1.00 77.75 89 TYR A O 1
ATOM 611 N N . LEU A 1 90 ? -26.592 5.164 11.136 1.00 82.75 90 LEU A N 1
ATOM 612 C CA . LEU A 1 90 ? -25.207 5.032 10.701 1.00 82.75 90 LEU A CA 1
ATOM 613 C C . LEU A 1 90 ? -24.729 6.396 10.210 1.00 82.75 90 LEU A C 1
ATOM 615 O O . LEU A 1 90 ? -25.245 6.924 9.226 1.00 82.75 90 LEU A O 1
ATOM 619 N N . VAL A 1 91 ? -23.749 6.960 10.903 1.00 79.38 91 VAL A N 1
ATOM 620 C CA . VAL A 1 91 ? -23.264 8.319 10.679 1.00 79.38 91 VAL A CA 1
ATOM 621 C C . VAL A 1 91 ? -21.849 8.267 10.116 1.00 79.38 91 VAL A C 1
ATOM 623 O O . VAL A 1 91 ? -20.949 7.668 10.700 1.00 79.38 91 VAL A O 1
ATOM 626 N N . CYS A 1 92 ? -21.655 8.903 8.960 1.00 79.38 92 CYS A N 1
ATOM 627 C CA . CYS A 1 92 ? -20.364 9.005 8.279 1.00 79.38 92 CYS A CA 1
ATOM 628 C C . CYS A 1 92 ? -19.741 10.386 8.498 1.00 79.38 92 CYS A C 1
ATOM 630 O O . CYS A 1 92 ? -19.535 11.158 7.563 1.00 79.38 92 CYS A O 1
ATOM 632 N N . HIS A 1 93 ? -19.460 10.712 9.755 1.00 74.81 93 HIS A N 1
ATOM 633 C CA . HIS A 1 93 ? -18.801 11.963 10.109 1.00 74.81 93 HIS A CA 1
ATOM 634 C C . HIS A 1 93 ? -17.690 11.695 11.123 1.00 74.81 93 HIS A C 1
ATOM 636 O O . HIS A 1 93 ? -17.798 10.815 11.986 1.00 74.81 93 HIS A O 1
ATOM 642 N N . ALA A 1 94 ? -16.590 12.416 10.965 1.00 67.50 94 ALA A N 1
ATOM 643 C CA . ALA A 1 94 ? -15.492 12.468 11.905 1.00 67.50 94 ALA A CA 1
ATOM 644 C C . ALA A 1 94 ? -15.555 13.827 12.619 1.00 67.50 94 ALA A C 1
ATOM 646 O O . ALA A 1 94 ? -15.728 14.850 11.941 1.00 67.50 94 ALA A O 1
ATOM 647 N N . PRO A 1 95 ? -15.426 13.855 13.959 1.00 61.31 95 PRO A N 1
ATOM 648 C CA . PRO A 1 95 ? -15.178 15.095 14.679 1.00 61.31 95 PRO A CA 1
ATOM 649 C C . PRO A 1 95 ? -13.957 15.766 14.054 1.00 61.31 95 PRO A C 1
ATOM 651 O O . PRO A 1 95 ? -12.906 15.135 13.933 1.00 61.31 95 PRO A O 1
ATOM 654 N N . ASP A 1 96 ? -14.102 17.008 13.603 1.00 59.66 96 ASP A N 1
ATOM 655 C CA . ASP A 1 96 ? -12.948 17.760 13.129 1.00 59.66 96 ASP A CA 1
ATOM 656 C C . ASP A 1 96 ? -12.162 18.212 14.375 1.00 59.66 96 ASP A C 1
ATOM 658 O O . ASP A 1 96 ? -12.721 18.941 15.201 1.00 59.66 96 ASP A O 1
ATOM 662 N N . PRO A 1 97 ? -10.904 17.770 14.569 1.00 55.16 97 PRO A N 1
ATOM 663 C CA . PRO A 1 97 ? -10.113 18.137 15.742 1.00 55.16 97 PRO A CA 1
ATOM 664 C C . PRO A 1 97 ? -9.857 19.648 15.840 1.00 55.16 97 PRO A C 1
ATOM 666 O O . PRO A 1 97 ? -9.541 20.134 16.925 1.00 55.16 97 PRO A O 1
ATOM 669 N N . ASP A 1 98 ? -10.026 20.385 14.738 1.00 56.56 98 ASP A N 1
ATOM 670 C CA . ASP A 1 98 ? -9.863 21.836 14.683 1.00 56.56 98 ASP A CA 1
ATOM 671 C C . ASP A 1 98 ? -11.189 22.596 14.892 1.00 56.56 98 ASP A C 1
ATOM 673 O O . ASP A 1 98 ? -11.193 23.831 14.933 1.00 56.56 98 ASP A O 1
ATOM 677 N N . THR A 1 99 ? -12.327 21.898 15.037 1.00 58.28 99 THR A N 1
ATOM 678 C CA . THR A 1 99 ? -13.606 22.566 15.326 1.00 58.28 99 THR A CA 1
ATOM 679 C C . THR A 1 99 ? -13.732 22.908 16.814 1.00 58.28 99 THR A C 1
ATOM 681 O O . THR A 1 99 ? -13.641 22.019 17.662 1.00 58.28 99 THR A O 1
ATOM 684 N N . PRO A 1 100 ? -13.932 24.193 17.172 1.00 59.59 100 PRO A N 1
ATOM 685 C CA . PRO A 1 100 ? -14.186 24.576 18.556 1.00 59.59 100 PRO A CA 1
ATOM 686 C C . PRO A 1 100 ? -15.503 23.956 19.059 1.00 59.59 100 PRO A C 1
ATOM 688 O O . PRO A 1 100 ? -16.378 23.668 18.237 1.00 59.59 100 PRO A O 1
ATOM 691 N N . PRO A 1 101 ? -15.669 23.783 20.390 1.00 63.38 101 PRO A N 1
ATOM 692 C CA . PRO A 1 101 ? -16.913 23.289 20.981 1.00 63.38 101 PRO A CA 1
ATOM 693 C C . PRO A 1 101 ? -18.114 24.054 20.427 1.00 63.38 101 PRO A C 1
ATOM 695 O O . PRO A 1 101 ? -18.064 25.286 20.334 1.00 63.38 101 PRO A O 1
ATOM 698 N N . VAL A 1 102 ? -19.168 23.340 20.031 1.00 65.56 102 VAL A N 1
ATOM 699 C CA . VAL A 1 102 ? -20.320 23.981 19.398 1.00 65.56 102 VAL A CA 1
ATOM 700 C C . VAL A 1 102 ? -21.052 24.814 20.454 1.00 65.56 102 VAL A C 1
ATOM 702 O O . VAL A 1 102 ? -21.377 24.336 21.538 1.00 65.56 102 VAL A O 1
ATOM 705 N N 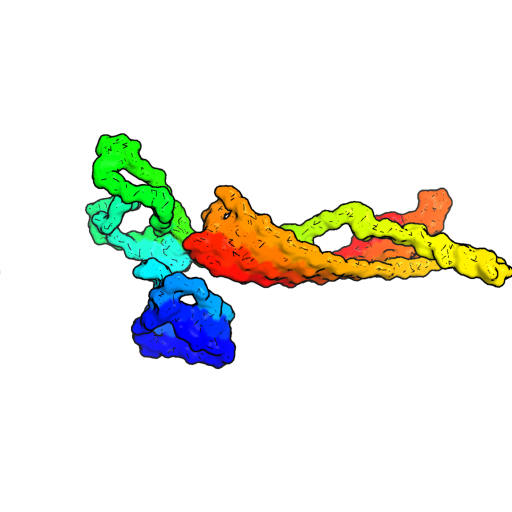. ASP A 1 103 ? -21.293 26.094 20.162 1.00 63.88 103 ASP A N 1
ATOM 706 C CA . ASP A 1 103 ? -22.132 26.937 21.017 1.00 63.88 103 ASP A CA 1
ATOM 707 C C . ASP A 1 103 ? -23.569 26.373 21.010 1.00 63.88 103 ASP A C 1
ATOM 709 O O . ASP A 1 103 ? -24.165 26.261 19.933 1.00 63.88 103 ASP A O 1
ATOM 713 N N . PRO A 1 104 ? -24.172 26.057 22.172 1.00 63.03 104 PRO A N 1
ATOM 714 C CA . PRO A 1 104 ? -25.548 25.560 22.255 1.00 63.03 104 PRO A CA 1
ATOM 715 C C . PRO A 1 104 ? -26.593 26.476 21.596 1.00 63.03 104 PRO A C 1
ATOM 717 O O . PRO A 1 104 ? -27.672 26.015 21.235 1.00 63.03 104 PRO A O 1
ATOM 720 N N . THR A 1 105 ? -26.286 27.767 21.432 1.00 69.44 105 THR A N 1
ATOM 721 C CA . THR A 1 105 ? -27.139 28.783 20.794 1.00 69.44 105 THR A CA 1
ATOM 722 C C . THR A 1 105 ? -26.739 29.088 19.346 1.00 69.44 105 THR A C 1
ATOM 724 O O . THR A 1 105 ? -27.228 30.047 18.737 1.00 69.44 105 THR A O 1
ATOM 727 N N . CYS A 1 106 ? -25.862 28.277 18.741 1.00 68.00 106 CYS A N 1
ATOM 728 C CA . CYS A 1 106 ? -25.362 28.534 17.390 1.00 68.00 106 CYS A CA 1
ATOM 729 C C . CYS A 1 106 ? -26.478 28.544 16.335 1.00 68.00 106 CYS A C 1
ATOM 731 O O . CYS A 1 106 ? -26.371 29.252 15.331 1.00 68.00 106 CYS A O 1
ATOM 733 N N . GLN A 1 107 ? -27.560 27.789 16.567 1.00 66.19 107 GLN A N 1
ATOM 734 C CA . GLN A 1 107 ? -28.722 27.755 15.676 1.00 66.19 107 GLN A CA 1
ATOM 735 C C . GLN A 1 107 ? -29.536 29.050 15.745 1.00 66.19 107 GLN A C 1
ATOM 737 O O . GLN A 1 107 ? -29.997 29.532 14.714 1.00 66.19 107 GLN A O 1
ATOM 742 N N . ASP A 1 108 ? -29.643 29.659 16.927 1.00 73.50 108 ASP A N 1
ATOM 743 C CA . ASP A 1 108 ? -30.358 30.927 17.117 1.00 73.50 108 ASP A CA 1
ATOM 744 C C . ASP A 1 108 ? -29.596 32.108 16.502 1.00 73.50 108 ASP A C 1
ATOM 746 O O . ASP A 1 108 ? -30.184 33.108 16.086 1.00 73.50 108 ASP A O 1
ATOM 750 N N . THR A 1 109 ? -28.271 31.988 16.424 1.00 68.56 109 THR A N 1
ATOM 751 C CA . THR A 1 109 ? -27.369 33.036 15.932 1.00 68.56 109 THR A CA 1
ATOM 752 C C . THR A 1 109 ? -26.853 32.791 14.510 1.00 68.56 109 THR A C 1
ATOM 754 O O . THR A 1 109 ? -26.094 33.614 14.001 1.00 68.56 109 THR A O 1
ATOM 757 N N . ASN A 1 110 ? -27.266 31.698 13.847 1.00 64.94 110 ASN A N 1
ATOM 758 C CA . ASN A 1 110 ? -26.724 31.239 12.556 1.00 64.94 110 ASN A CA 1
ATOM 759 C C . ASN A 1 110 ? -25.181 31.206 12.522 1.00 64.94 110 ASN A C 1
ATOM 761 O O . ASN A 1 110 ? -24.558 31.526 11.510 1.00 64.94 110 ASN A O 1
ATOM 765 N N . SER A 1 111 ? -24.565 30.834 13.645 1.00 71.00 111 SER A N 1
ATOM 766 C CA . SER A 1 111 ? -23.110 30.800 13.835 1.00 71.00 111 SER A CA 1
ATOM 767 C C . SER A 1 111 ? -22.548 29.379 13.918 1.00 71.00 111 SER A C 1
ATOM 769 O O . SER A 1 111 ? -21.372 29.203 14.236 1.00 71.00 111 SER A O 1
ATOM 771 N N . CYS A 1 112 ? -23.373 28.359 13.647 1.00 63.16 112 CYS A N 1
ATOM 772 C CA . CYS A 1 112 ? -22.937 26.971 13.751 1.00 63.16 112 CYS A CA 1
ATOM 773 C C . CYS A 1 112 ? -21.731 26.694 12.841 1.00 63.16 112 CYS A C 1
ATOM 775 O O . CYS A 1 112 ? -21.718 27.157 11.692 1.00 63.16 112 CYS A O 1
ATOM 777 N N . PRO A 1 113 ? -20.738 25.926 13.329 1.00 63.00 113 PRO A N 1
ATOM 778 C CA . PRO A 1 113 ? -19.603 25.514 12.518 1.00 63.00 113 PRO A CA 1
ATOM 779 C C . PRO A 1 113 ? -20.062 24.807 11.234 1.00 63.00 113 PRO A C 1
ATOM 781 O O . PRO A 1 113 ? -21.145 24.209 11.212 1.00 63.00 113 PRO A O 1
ATOM 784 N N . PRO A 1 114 ? -19.257 24.852 10.155 1.00 59.69 114 PRO A N 1
ATOM 785 C CA . PRO A 1 114 ? -19.528 24.059 8.963 1.00 59.69 114 PRO A CA 1
ATOM 786 C C . PRO A 1 114 ? -19.688 22.571 9.324 1.00 59.69 114 PRO A C 1
ATOM 788 O O . PRO A 1 114 ? -19.115 22.116 10.318 1.00 59.69 114 PRO A O 1
ATOM 791 N N . PRO A 1 115 ? -20.475 21.812 8.539 1.00 57.94 115 PRO A N 1
ATOM 792 C CA . PRO A 1 115 ? -20.752 20.413 8.829 1.00 57.94 115 PRO A CA 1
ATOM 793 C C . PRO A 1 115 ? -19.456 19.604 9.015 1.00 57.94 115 PRO A C 1
ATOM 795 O O . PRO A 1 115 ? -18.472 19.863 8.313 1.00 57.94 115 PRO A O 1
ATOM 798 N N . PRO A 1 116 ? -19.455 18.636 9.950 1.00 63.59 116 PRO A N 1
ATOM 799 C CA . PRO A 1 116 ? -18.268 17.870 10.306 1.00 63.59 116 PRO A CA 1
ATOM 800 C C . PRO A 1 116 ? -17.696 17.123 9.100 1.00 63.59 116 PRO A C 1
ATOM 802 O O . PRO A 1 116 ? -18.420 16.732 8.180 1.00 63.59 116 PRO A O 1
ATOM 805 N N . SER A 1 117 ? -16.379 16.917 9.115 1.00 72.31 117 SER A N 1
ATOM 806 C CA . SER A 1 117 ? -15.672 16.232 8.034 1.00 72.31 117 SER A CA 1
ATOM 807 C C . SER A 1 117 ? -16.198 14.807 7.819 1.00 72.31 117 SER A C 1
ATOM 809 O O . SER A 1 117 ? -16.610 14.127 8.759 1.00 72.31 117 SER A O 1
ATOM 811 N N . THR A 1 118 ? -16.212 14.340 6.572 1.00 80.19 118 THR A N 1
ATOM 812 C CA . THR A 1 118 ? -16.635 12.972 6.249 1.00 80.19 118 THR A CA 1
ATOM 813 C C . THR A 1 118 ? -15.636 11.960 6.801 1.00 80.19 118 THR A C 1
ATOM 815 O O . THR A 1 118 ? -14.431 12.122 6.628 1.00 80.19 118 THR A O 1
ATOM 818 N N . ARG A 1 119 ? -16.131 10.884 7.422 1.00 82.94 119 ARG A N 1
ATOM 819 C CA . ARG A 1 119 ? -15.272 9.814 7.941 1.00 82.94 119 ARG A CA 1
ATOM 820 C C . ARG A 1 119 ? -14.925 8.808 6.845 1.00 82.94 119 ARG A C 1
ATOM 822 O O . ARG A 1 119 ? -15.766 8.007 6.430 1.00 82.94 119 ARG A O 1
ATOM 829 N N . TYR A 1 120 ? -13.669 8.801 6.418 1.00 85.94 120 TYR A N 1
ATOM 830 C CA . TYR A 1 120 ? -13.168 7.798 5.480 1.00 85.94 120 TYR A CA 1
ATOM 831 C C . TYR A 1 120 ? -12.772 6.489 6.166 1.00 85.94 120 TYR A C 1
ATOM 833 O O . TYR A 1 120 ? -12.444 6.445 7.351 1.00 85.94 120 TYR A O 1
ATOM 841 N N . SER A 1 121 ? -12.811 5.412 5.386 1.00 86.12 121 SER A N 1
ATOM 842 C CA . SER A 1 121 ? -12.223 4.122 5.735 1.00 86.12 121 SER A CA 1
ATOM 843 C C . SER A 1 121 ? -10.702 4.237 5.856 1.00 86.12 121 SER A C 1
ATOM 845 O O . SER A 1 121 ? -10.076 4.988 5.108 1.00 86.12 121 SER A O 1
ATOM 847 N N . ASN A 1 122 ? -10.089 3.423 6.716 1.00 80.75 122 ASN A N 1
ATOM 848 C CA . ASN A 1 122 ? -8.630 3.325 6.838 1.00 80.75 122 ASN A CA 1
ATOM 849 C C . ASN A 1 122 ? -7.939 2.865 5.540 1.00 80.75 122 ASN A C 1
ATOM 851 O O . ASN A 1 122 ? -6.762 3.142 5.335 1.00 80.75 122 ASN A O 1
ATOM 855 N N . GLY A 1 123 ? -8.664 2.189 4.643 1.00 84.00 123 GLY A N 1
ATOM 856 C CA . GLY A 1 123 ? -8.156 1.819 3.323 1.00 84.00 123 GLY A CA 1
ATOM 857 C C . GLY A 1 123 ? -8.157 2.971 2.316 1.00 84.00 123 GLY A C 1
ATOM 858 O O . GLY A 1 123 ? -7.374 2.947 1.371 1.00 84.00 123 GLY A O 1
ATOM 859 N N . ALA A 1 124 ? -9.002 3.990 2.501 1.00 89.00 124 ALA A N 1
ATOM 860 C CA . ALA A 1 124 ? -9.136 5.099 1.557 1.00 89.00 124 ALA A CA 1
ATOM 861 C C . ALA A 1 124 ? -7.813 5.846 1.279 1.00 89.00 124 ALA A C 1
ATOM 863 O O . ALA A 1 124 ? -7.470 5.967 0.101 1.00 89.00 124 ALA A O 1
ATOM 864 N N . PRO A 1 125 ? -7.025 6.280 2.290 1.00 87.81 125 PRO A N 1
ATOM 865 C CA . PRO A 1 125 ? -5.751 6.956 2.031 1.00 87.81 125 PRO A CA 1
ATOM 866 C C . PRO A 1 125 ? -4.729 6.048 1.327 1.00 87.81 125 PRO A C 1
ATOM 868 O O . PRO A 1 125 ? -3.925 6.524 0.534 1.00 87.81 125 PRO A O 1
ATOM 871 N N . VAL A 1 126 ? -4.775 4.729 1.549 1.00 87.94 126 VAL A N 1
ATOM 872 C CA . VAL A 1 126 ? -3.881 3.774 0.870 1.00 87.94 126 VAL A CA 1
ATOM 873 C C . VAL A 1 126 ? -4.210 3.677 -0.622 1.00 87.94 126 VAL A C 1
ATOM 875 O O . VAL A 1 126 ? -3.305 3.679 -1.454 1.00 87.94 126 VAL A O 1
ATOM 878 N N . TYR A 1 127 ? -5.497 3.635 -0.979 1.00 86.31 127 TYR A N 1
ATOM 879 C CA . TYR A 1 127 ? -5.916 3.643 -2.383 1.00 86.31 127 TYR A CA 1
ATOM 880 C C . TYR A 1 127 ? -5.612 4.980 -3.066 1.00 86.31 127 TYR A C 1
ATOM 882 O O . TYR A 1 127 ? -5.114 4.980 -4.189 1.00 86.31 127 TYR A O 1
ATOM 890 N N . GLU A 1 128 ? -5.845 6.105 -2.384 1.00 87.50 128 GLU A N 1
ATOM 891 C CA . GLU A 1 128 ? -5.503 7.440 -2.894 1.00 87.50 128 GLU A CA 1
ATOM 892 C C . GLU A 1 128 ? -3.981 7.576 -3.123 1.00 87.50 128 GLU A C 1
ATOM 894 O O . GLU A 1 128 ? -3.540 8.068 -4.163 1.00 87.50 128 GLU A O 1
ATOM 899 N N . GLY A 1 129 ? -3.155 7.077 -2.195 1.00 86.38 129 GLY A N 1
ATOM 900 C CA . GLY A 1 129 ? -1.690 7.124 -2.285 1.00 86.38 129 GLY A CA 1
ATOM 901 C C . GLY A 1 129 ? -1.078 6.189 -3.333 1.00 86.38 129 GLY A C 1
ATOM 902 O O . GLY A 1 129 ? 0.056 6.404 -3.773 1.00 86.38 129 GLY A O 1
ATOM 903 N N . TYR A 1 130 ? -1.802 5.154 -3.766 1.00 86.12 130 TYR A N 1
ATOM 904 C CA . TYR A 1 130 ? -1.287 4.176 -4.728 1.00 86.12 130 TYR A CA 1
ATOM 905 C C . TYR A 1 130 ? -0.973 4.810 -6.086 1.00 86.12 130 TYR A C 1
ATOM 907 O O . TYR A 1 130 ? 0.069 4.528 -6.683 1.00 86.12 130 TYR A O 1
ATOM 915 N N . GLU A 1 131 ? -1.828 5.725 -6.547 1.00 85.50 131 GLU A N 1
ATOM 916 C CA . GLU A 1 131 ? -1.614 6.443 -7.805 1.00 85.50 131 GLU A CA 1
ATOM 917 C C . GLU A 1 131 ? -0.334 7.283 -7.767 1.00 85.50 131 GLU A C 1
ATOM 919 O O . GLU A 1 131 ? 0.437 7.298 -8.728 1.00 85.50 131 GLU A O 1
ATOM 924 N N . GLN A 1 132 ? -0.052 7.924 -6.631 1.00 85.44 132 GLN A N 1
ATOM 925 C CA . GLN A 1 132 ? 1.158 8.723 -6.451 1.00 85.44 132 GLN A CA 1
ATOM 926 C C . GLN A 1 132 ? 2.426 7.861 -6.472 1.00 85.44 132 GLN A C 1
ATOM 928 O O . GLN A 1 132 ? 3.436 8.265 -7.053 1.00 85.44 132 GLN A O 1
ATOM 933 N N . ASN A 1 133 ? 2.365 6.644 -5.917 1.00 84.44 133 ASN A N 1
ATOM 934 C CA . ASN A 1 133 ? 3.449 5.660 -6.001 1.00 84.44 133 ASN A CA 1
ATOM 935 C C . ASN A 1 133 ? 3.770 5.303 -7.461 1.00 84.44 133 ASN A C 1
ATOM 937 O O . ASN A 1 133 ? 4.936 5.270 -7.860 1.00 84.44 133 ASN A O 1
ATOM 941 N N . MET A 1 134 ? 2.733 5.105 -8.278 1.00 84.88 134 MET A N 1
ATOM 942 C CA . MET A 1 134 ? 2.892 4.838 -9.707 1.00 84.88 134 MET A CA 1
ATOM 943 C C . MET A 1 134 ? 3.422 6.049 -10.474 1.00 84.88 134 MET A C 1
ATOM 945 O O . MET A 1 134 ? 4.297 5.895 -11.325 1.00 84.88 134 MET A O 1
ATOM 949 N N . MET A 1 135 ? 2.950 7.262 -10.181 1.00 85.38 135 MET A N 1
ATOM 950 C CA . MET A 1 135 ? 3.485 8.475 -10.812 1.00 85.38 135 MET A CA 1
ATOM 951 C C . MET A 1 135 ? 4.964 8.691 -10.471 1.00 85.38 135 MET A C 1
ATOM 953 O O . MET A 1 135 ? 5.738 9.082 -11.344 1.00 85.38 135 MET A O 1
ATOM 957 N N . ALA A 1 136 ? 5.378 8.395 -9.235 1.00 84.81 136 ALA A N 1
ATOM 958 C CA . ALA A 1 136 ? 6.775 8.487 -8.819 1.00 84.81 136 ALA A CA 1
ATOM 959 C C . ALA A 1 136 ? 7.685 7.520 -9.597 1.00 84.81 136 ALA A C 1
ATOM 961 O O . ALA A 1 136 ? 8.800 7.903 -9.948 1.00 84.81 136 ALA A O 1
ATOM 962 N N . LEU A 1 137 ? 7.199 6.313 -9.915 1.00 82.88 137 LEU A N 1
ATOM 963 C CA . LEU A 1 137 ? 7.892 5.339 -10.771 1.00 82.88 137 LEU A CA 1
ATOM 964 C C . LEU A 1 137 ? 7.909 5.720 -12.260 1.00 82.88 137 LEU A C 1
ATOM 966 O O . LEU A 1 137 ? 8.731 5.206 -13.004 1.00 82.88 137 LEU A O 1
ATOM 970 N N . ASN A 1 138 ? 7.017 6.606 -12.708 1.00 79.75 138 ASN A N 1
ATOM 971 C CA . ASN A 1 138 ? 6.921 7.037 -14.108 1.00 79.75 138 ASN A CA 1
ATOM 972 C C . ASN A 1 138 ? 7.597 8.394 -14.373 1.00 79.75 138 ASN A C 1
ATOM 974 O O . ASN A 1 138 ? 7.338 9.027 -15.403 1.00 79.75 138 ASN A O 1
ATOM 978 N N . LYS A 1 139 ? 8.447 8.886 -13.461 1.00 75.31 139 LYS A N 1
ATOM 979 C CA . LYS A 1 139 ? 9.155 10.151 -13.687 1.00 75.31 139 LYS A CA 1
ATOM 980 C C . LYS A 1 139 ? 10.051 10.049 -14.923 1.00 75.31 139 LYS A C 1
ATOM 982 O O . LYS A 1 139 ? 10.903 9.178 -15.045 1.00 75.31 139 LYS A O 1
ATOM 987 N N . LEU A 1 140 ? 9.843 10.975 -15.858 1.00 61.62 140 LEU A N 1
ATOM 988 C CA . LEU A 1 140 ? 10.578 11.013 -17.117 1.00 61.62 140 LEU A CA 1
ATOM 989 C C . LEU A 1 140 ? 12.000 11.546 -16.884 1.00 61.62 140 LEU A C 1
ATOM 991 O O . LEU A 1 140 ? 12.149 12.670 -16.391 1.00 61.62 140 LEU A O 1
ATOM 995 N N . PRO A 1 141 ? 13.048 10.809 -17.291 1.00 65.06 141 PRO A N 1
ATOM 996 C CA . PRO A 1 141 ? 14.404 11.325 -17.254 1.00 65.06 141 PRO A CA 1
ATOM 997 C C . PRO A 1 141 ? 14.588 12.425 -18.303 1.00 65.06 141 PRO A C 1
ATOM 999 O O . PRO A 1 141 ? 13.887 12.493 -19.319 1.00 65.06 141 PRO A O 1
ATOM 1002 N N . THR A 1 142 ? 15.602 13.262 -18.105 1.00 72.31 142 THR A N 1
ATOM 1003 C CA . THR A 1 142 ? 16.006 14.241 -19.122 1.00 72.31 142 THR A CA 1
ATOM 1004 C C . THR A 1 142 ? 16.516 13.547 -20.391 1.00 72.31 142 THR A C 1
ATOM 1006 O O . THR A 1 142 ? 16.983 12.404 -20.352 1.00 72.31 142 THR A O 1
ATOM 1009 N N . LEU A 1 143 ? 16.486 14.251 -21.531 1.00 58.91 143 LEU A N 1
ATOM 1010 C CA . LEU A 1 143 ? 17.002 13.722 -22.799 1.00 58.91 143 LEU A CA 1
ATOM 1011 C C . LEU A 1 143 ? 18.464 13.269 -22.655 1.00 58.91 143 LEU A C 1
ATOM 1013 O O . LEU A 1 143 ? 18.783 12.140 -23.009 1.00 58.91 143 LEU A O 1
ATOM 1017 N N . GLN A 1 144 ? 19.320 14.098 -22.046 1.00 65.44 144 GLN A N 1
ATOM 1018 C CA . GLN A 1 144 ? 20.735 13.780 -21.834 1.00 65.44 144 GLN A CA 1
ATOM 1019 C C . GLN A 1 144 ? 20.933 12.555 -20.937 1.00 65.44 144 GLN A C 1
ATOM 1021 O O . GLN A 1 144 ? 21.817 11.744 -21.188 1.00 65.44 144 GLN A O 1
ATOM 1026 N N . GLN A 1 145 ? 20.097 12.386 -19.913 1.00 63.25 145 GLN A N 1
ATOM 1027 C CA . GLN A 1 145 ? 20.091 11.163 -19.124 1.00 63.25 145 GLN A CA 1
ATOM 1028 C C . GLN A 1 145 ? 19.698 9.976 -20.017 1.00 63.25 145 GLN A C 1
ATOM 1030 O O . GLN A 1 145 ? 20.397 8.969 -20.011 1.00 63.25 145 GLN A O 1
ATOM 1035 N N . ARG A 1 146 ? 18.618 10.062 -20.795 1.00 61.06 146 ARG A N 1
ATOM 1036 C CA . ARG A 1 146 ? 18.097 8.926 -21.572 1.00 61.06 146 ARG A CA 1
ATOM 1037 C C . ARG A 1 146 ? 19.073 8.415 -22.635 1.00 61.06 146 ARG A C 1
ATOM 1039 O O . ARG A 1 146 ? 19.268 7.209 -22.737 1.00 61.06 146 ARG A O 1
ATOM 1046 N N . VAL A 1 147 ? 19.680 9.310 -23.411 1.00 62.41 147 VAL A N 1
ATOM 1047 C CA . VAL A 1 147 ? 20.583 8.924 -24.512 1.00 62.41 147 VAL A CA 1
ATOM 1048 C C . VAL A 1 147 ? 22.054 8.910 -24.106 1.00 62.41 147 VAL A C 1
ATOM 1050 O O . VAL A 1 147 ? 22.843 8.233 -24.757 1.00 62.41 147 VAL A O 1
ATOM 1053 N N . GLY A 1 148 ? 22.442 9.597 -23.026 1.00 62.53 148 GLY A N 1
ATOM 1054 C CA . GLY A 1 148 ? 23.848 9.756 -22.653 1.00 62.53 148 GLY A CA 1
ATOM 1055 C C . GLY A 1 148 ? 24.703 10.302 -23.805 1.00 62.53 148 GLY A C 1
ATOM 1056 O O . GLY A 1 148 ? 24.201 10.834 -24.791 1.00 62.53 148 GLY A O 1
ATOM 1057 N N . ASN A 1 149 ? 26.018 10.119 -23.707 1.00 61.03 149 ASN A N 1
ATOM 1058 C CA . ASN A 1 149 ? 26.966 10.411 -24.788 1.00 61.03 149 ASN A CA 1
ATOM 1059 C C . ASN A 1 149 ? 27.274 9.139 -25.611 1.00 61.03 149 ASN A C 1
ATOM 1061 O O . ASN A 1 149 ? 28.432 8.777 -25.806 1.00 61.03 149 ASN A O 1
ATOM 1065 N N . ARG A 1 150 ? 26.241 8.417 -26.072 1.00 58.16 150 ARG A N 1
ATOM 1066 C CA . ARG A 1 150 ? 26.390 7.105 -26.747 1.00 58.16 150 ARG A CA 1
ATOM 1067 C C . ARG A 1 150 ? 27.062 7.154 -28.128 1.00 58.16 150 ARG A C 1
ATOM 1069 O O . ARG A 1 150 ? 27.533 6.129 -28.599 1.00 58.16 150 ARG A O 1
ATOM 1076 N N . TYR A 1 151 ? 27.182 8.329 -28.742 1.00 52.03 151 TYR A N 1
ATOM 1077 C CA . TYR A 1 151 ? 27.772 8.491 -30.078 1.00 52.03 151 TYR A CA 1
ATOM 1078 C C . TYR A 1 151 ? 29.314 8.568 -30.107 1.00 52.03 151 TYR A C 1
ATOM 1080 O O . TYR A 1 151 ? 29.895 8.616 -31.185 1.00 52.03 151 TYR A O 1
ATOM 1088 N N . PHE A 1 152 ? 30.004 8.548 -28.958 1.00 44.41 152 PHE A N 1
ATOM 1089 C CA . PHE A 1 152 ? 31.476 8.651 -28.908 1.00 44.41 152 PHE A CA 1
ATOM 1090 C C . PHE A 1 152 ? 32.213 7.301 -28.847 1.00 44.41 152 PHE A C 1
ATOM 1092 O O . PHE A 1 152 ? 33.443 7.276 -28.901 1.00 44.41 152 PHE A O 1
ATOM 1099 N N . ALA A 1 153 ? 31.513 6.164 -28.767 1.00 49.16 153 ALA A N 1
ATOM 1100 C CA . ALA A 1 153 ? 32.173 4.852 -28.735 1.00 49.16 153 ALA A CA 1
ATOM 1101 C C . ALA A 1 153 ? 32.946 4.543 -30.038 1.00 49.16 153 ALA A C 1
ATOM 1103 O O . ALA A 1 153 ? 33.975 3.871 -29.993 1.00 49.16 153 ALA A O 1
ATOM 1104 N N . GLY A 1 154 ? 32.525 5.111 -31.177 1.00 47.44 154 GLY A N 1
ATOM 1105 C CA . GLY A 1 154 ? 33.250 5.006 -32.449 1.00 47.44 154 GLY A CA 1
ATOM 1106 C C . GLY A 1 154 ? 34.603 5.732 -32.459 1.00 47.44 154 GLY A C 1
ATOM 1107 O O . GLY A 1 154 ? 35.532 5.291 -33.133 1.00 47.44 154 GLY A O 1
ATOM 1108 N N . THR A 1 155 ? 34.770 6.793 -31.659 1.00 45.34 155 THR A N 1
ATOM 1109 C CA . THR A 1 155 ? 36.038 7.544 -31.598 1.00 45.34 155 THR A CA 1
ATOM 1110 C C . THR A 1 155 ? 37.136 6.833 -30.793 1.00 45.34 155 THR A C 1
ATOM 1112 O O . THR A 1 155 ? 38.297 6.901 -31.189 1.00 45.34 155 THR A O 1
ATOM 1115 N N . ILE A 1 156 ? 36.783 6.063 -29.754 1.00 45.22 156 ILE A N 1
ATOM 1116 C CA . ILE A 1 156 ? 37.744 5.328 -28.891 1.00 45.22 156 ILE A CA 1
ATOM 1117 C C . ILE A 1 156 ? 38.156 3.961 -29.489 1.00 45.22 156 ILE A C 1
ATOM 1119 O O . ILE A 1 156 ? 39.065 3.283 -29.022 1.00 45.22 156 ILE A O 1
ATOM 1123 N N . ALA A 1 157 ? 37.462 3.497 -30.531 1.00 47.81 157 ALA A N 1
ATOM 1124 C CA . ALA A 1 157 ? 37.943 2.385 -31.353 1.00 47.81 157 ALA A CA 1
ATOM 1125 C C . ALA A 1 157 ? 38.898 2.887 -32.452 1.00 47.81 157 ALA A C 1
ATOM 1127 O O . ALA A 1 157 ? 39.835 2.189 -32.846 1.00 47.81 157 ALA A O 1
ATOM 1128 N N . SER A 1 158 ? 38.673 4.114 -32.937 1.00 46.16 158 SER A N 1
ATOM 1129 C CA . SER A 1 158 ? 39.475 4.733 -33.995 1.00 46.16 158 SER A CA 1
ATOM 1130 C C . SER A 1 158 ? 40.836 5.257 -33.518 1.00 46.16 158 SER A C 1
ATOM 1132 O O . SER A 1 158 ? 41.798 5.209 -34.285 1.00 46.16 158 SER A O 1
ATOM 1134 N N . ASP A 1 159 ? 40.960 5.691 -32.259 1.00 44.69 159 ASP A N 1
ATOM 1135 C CA . ASP A 1 159 ? 42.239 6.118 -31.679 1.00 44.69 159 ASP A CA 1
ATOM 1136 C C . ASP A 1 159 ? 43.165 4.920 -31.394 1.00 44.69 159 ASP A C 1
ATOM 1138 O O . ASP A 1 159 ? 44.342 4.971 -31.738 1.00 44.69 159 ASP A O 1
ATOM 1142 N N . ALA A 1 160 ? 42.634 3.796 -30.906 1.00 48.00 160 ALA A N 1
ATOM 1143 C CA . ALA A 1 160 ? 43.371 2.548 -30.717 1.00 48.00 160 ALA A CA 1
ATOM 1144 C C . ALA A 1 160 ? 43.855 1.938 -32.048 1.00 48.00 160 ALA A C 1
ATOM 1146 O O . ALA A 1 160 ? 44.949 1.369 -32.110 1.00 48.00 160 ALA A O 1
ATOM 1147 N N . ALA A 1 161 ? 43.079 2.089 -33.129 1.00 46.53 161 ALA A N 1
ATOM 1148 C CA . ALA A 1 161 ? 43.471 1.669 -34.475 1.00 46.53 161 ALA A CA 1
ATOM 1149 C C . ALA A 1 161 ? 44.552 2.582 -35.090 1.00 46.53 161 ALA A C 1
ATOM 1151 O O . ALA A 1 161 ? 45.461 2.091 -35.765 1.00 46.53 161 ALA A O 1
ATOM 1152 N N . ALA A 1 162 ? 44.511 3.891 -34.810 1.00 48.84 162 ALA A N 1
ATOM 1153 C CA . ALA A 1 162 ? 45.512 4.850 -35.280 1.00 48.84 162 ALA A CA 1
ATOM 1154 C C . ALA A 1 162 ? 46.911 4.604 -34.678 1.00 48.84 162 ALA A C 1
ATOM 1156 O O . ALA A 1 162 ? 47.916 4.840 -35.348 1.00 48.84 162 ALA A O 1
ATOM 1157 N N . THR A 1 163 ? 46.998 4.065 -33.457 1.00 48.88 163 THR A N 1
ATOM 1158 C CA . THR A 1 163 ? 48.277 3.757 -32.786 1.00 48.88 163 THR A CA 1
ATOM 1159 C C . THR A 1 163 ? 48.918 2.438 -33.234 1.00 48.88 163 THR A C 1
ATOM 1161 O O . THR A 1 163 ? 50.094 2.217 -32.954 1.00 48.88 163 THR A O 1
ATOM 1164 N N . SER A 1 164 ? 48.181 1.547 -33.914 1.00 46.34 164 SER A N 1
ATOM 1165 C CA . SER A 1 164 ? 48.654 0.188 -34.246 1.00 46.34 164 SER A CA 1
ATOM 1166 C C . SER A 1 164 ? 49.104 0.003 -35.702 1.00 46.34 164 SER A C 1
ATOM 1168 O O . SER A 1 164 ? 49.633 -1.049 -36.050 1.00 46.34 164 SER A O 1
ATOM 1170 N N . GLY A 1 165 ? 48.921 1.003 -36.575 1.00 42.09 165 GLY A N 1
ATOM 1171 C CA . GLY A 1 165 ? 49.405 0.962 -37.966 1.00 42.09 165 GLY A CA 1
ATOM 1172 C C . GLY A 1 165 ? 48.801 -0.147 -38.843 1.00 42.09 165 GLY A C 1
ATOM 1173 O O . GLY A 1 165 ? 49.245 -0.350 -39.972 1.00 42.09 165 GLY A O 1
ATOM 1174 N N . VAL A 1 166 ? 47.786 -0.864 -38.355 1.00 39.75 166 VAL A N 1
ATOM 1175 C CA . VAL A 1 166 ? 4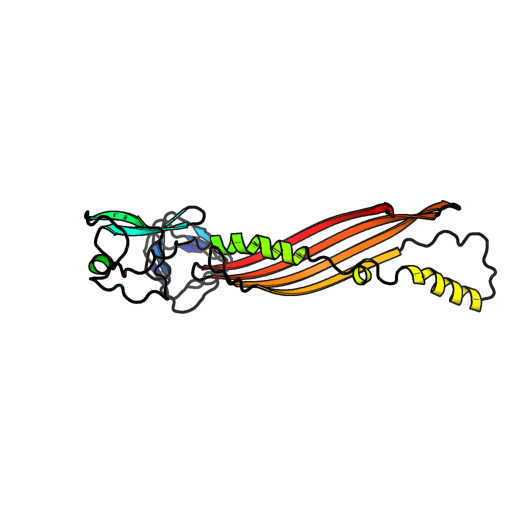7.048 -1.865 -39.126 1.00 39.75 166 VAL A CA 1
ATOM 1176 C C . VAL A 1 166 ? 45.991 -1.118 -39.932 1.00 39.75 166 VAL A C 1
ATOM 1178 O O . VAL A 1 166 ? 45.099 -0.494 -39.363 1.00 39.75 166 VAL A O 1
ATOM 1181 N N . GLY A 1 167 ? 46.130 -1.127 -41.260 1.00 37.84 167 GLY A N 1
ATOM 1182 C CA . GLY A 1 167 ? 45.213 -0.440 -42.165 1.00 37.84 167 GLY A CA 1
ATOM 1183 C C . GLY A 1 167 ? 43.757 -0.804 -41.878 1.00 37.84 167 GLY A C 1
ATOM 1184 O O . GLY A 1 167 ? 43.433 -1.978 -41.697 1.00 37.84 167 GLY A O 1
ATOM 1185 N N . ALA A 1 168 ? 42.893 0.212 -41.847 1.00 42.56 168 ALA A N 1
ATOM 1186 C CA . ALA A 1 168 ? 41.449 0.052 -41.768 1.00 42.56 168 ALA A CA 1
ATOM 1187 C C . ALA A 1 168 ? 40.969 -0.755 -42.985 1.00 42.56 168 ALA A C 1
ATOM 1189 O O . ALA A 1 168 ? 40.743 -0.217 -44.069 1.00 42.56 168 ALA A O 1
ATOM 1190 N N . GLY A 1 169 ? 40.879 -2.074 -42.819 1.00 31.23 169 GLY A N 1
ATOM 1191 C CA . GLY A 1 169 ? 40.264 -2.953 -43.796 1.00 31.23 169 GLY A CA 1
ATOM 1192 C C . GLY A 1 169 ? 38.805 -2.550 -43.973 1.00 31.23 169 GLY A C 1
ATOM 1193 O O . GLY A 1 169 ? 38.063 -2.437 -42.995 1.00 31.23 169 GLY A O 1
ATOM 1194 N N . ALA A 1 170 ? 38.410 -2.321 -45.225 1.00 35.97 170 ALA A N 1
ATOM 1195 C CA . ALA A 1 170 ? 37.024 -2.162 -45.638 1.00 35.97 170 ALA A CA 1
ATOM 1196 C C . ALA A 1 170 ? 36.186 -3.313 -45.048 1.00 35.97 170 ALA A C 1
ATOM 1198 O O . ALA A 1 170 ? 36.337 -4.468 -45.442 1.00 35.97 170 ALA A O 1
ATOM 1199 N N . GLY A 1 171 ? 35.380 -2.996 -44.035 1.00 33.38 171 GLY A N 1
ATOM 1200 C CA . GLY A 1 171 ? 34.713 -3.975 -43.170 1.00 33.38 171 GLY A CA 1
ATOM 1201 C C . GLY A 1 171 ? 34.350 -3.439 -41.780 1.00 33.38 171 GLY A C 1
ATOM 1202 O O . GLY A 1 171 ? 33.525 -4.034 -41.098 1.00 33.38 171 GLY A O 1
ATOM 1203 N N . ALA A 1 172 ? 34.886 -2.283 -41.374 1.00 37.31 172 ALA A N 1
ATOM 1204 C CA . ALA A 1 172 ? 34.576 -1.617 -40.101 1.00 37.31 172 ALA A CA 1
ATOM 1205 C C . ALA A 1 172 ? 33.239 -0.830 -40.084 1.00 37.31 172 ALA A C 1
ATOM 1207 O O . ALA A 1 172 ? 33.109 0.137 -39.344 1.00 37.31 172 ALA A O 1
ATOM 1208 N N . GLY A 1 173 ? 32.260 -1.205 -40.918 1.00 37.25 173 GLY A N 1
ATOM 1209 C CA . GLY A 1 173 ? 30.964 -0.511 -41.036 1.00 37.25 173 GLY A CA 1
ATOM 1210 C C . GLY A 1 173 ? 29.847 -1.055 -40.137 1.00 37.25 173 GLY A C 1
ATOM 1211 O O . GLY A 1 173 ? 28.752 -0.509 -40.123 1.00 37.25 173 GLY A O 1
ATOM 1212 N N . ALA A 1 174 ? 30.089 -2.132 -39.387 1.00 41.03 174 ALA A N 1
ATOM 1213 C CA . ALA A 1 174 ? 29.134 -2.621 -38.397 1.00 41.03 174 ALA A CA 1
ATOM 1214 C C . ALA A 1 174 ? 29.555 -2.120 -37.012 1.00 41.03 174 ALA A C 1
ATOM 1216 O O . ALA A 1 174 ? 30.357 -2.760 -36.329 1.00 41.03 174 ALA A O 1
ATOM 1217 N N . GLU A 1 175 ? 29.034 -0.958 -36.607 1.00 52.69 175 GLU A N 1
ATOM 1218 C CA . GLU A 1 175 ? 29.067 -0.561 -35.198 1.00 52.69 175 GLU A CA 1
ATOM 1219 C C . GLU A 1 175 ? 28.434 -1.686 -34.365 1.00 52.69 175 GLU A C 1
ATOM 1221 O O . GLU A 1 175 ? 27.312 -2.124 -34.632 1.00 52.69 175 GLU A O 1
ATOM 1226 N N . GLN A 1 176 ? 29.190 -2.203 -33.394 1.00 54.25 176 GLN A N 1
ATOM 1227 C CA . GLN A 1 176 ? 28.734 -3.264 -32.499 1.00 54.25 176 GLN A CA 1
ATOM 1228 C C . GLN A 1 176 ? 27.462 -2.814 -31.761 1.00 54.25 176 GLN A C 1
ATOM 1230 O O . GLN A 1 176 ? 27.350 -1.629 -31.436 1.00 54.25 176 GLN A O 1
ATOM 1235 N N . PRO A 1 177 ? 26.517 -3.730 -31.472 1.00 65.25 177 PRO A N 1
ATOM 1236 C CA . PRO A 1 177 ? 25.309 -3.383 -30.735 1.00 65.25 177 PRO A CA 1
ATOM 1237 C C . PRO A 1 177 ? 25.671 -2.702 -29.408 1.00 65.25 177 PRO A C 1
ATOM 1239 O O . PRO A 1 177 ? 26.429 -3.240 -28.599 1.00 65.25 177 PRO A O 1
ATOM 1242 N N . GLY A 1 178 ? 25.147 -1.496 -29.202 1.00 74.81 178 GLY A N 1
ATOM 1243 C CA . GLY A 1 178 ? 25.364 -0.695 -28.009 1.00 74.81 178 GLY A CA 1
ATOM 1244 C C . GLY A 1 178 ? 24.530 -1.238 -26.859 1.00 74.81 178 GLY A C 1
ATOM 1245 O O . GLY A 1 178 ? 23.317 -1.049 -26.826 1.00 74.81 178 GLY A O 1
ATOM 1246 N N . ILE A 1 179 ? 25.177 -1.913 -25.911 1.00 83.38 179 ILE A N 1
ATOM 1247 C CA . ILE A 1 179 ? 24.542 -2.383 -24.676 1.00 83.38 179 ILE A CA 1
ATOM 1248 C C . ILE A 1 179 ? 24.620 -1.271 -23.633 1.00 83.38 179 ILE A C 1
ATOM 1250 O O . ILE A 1 179 ? 25.681 -0.684 -23.414 1.00 83.38 179 ILE A O 1
ATOM 1254 N N . TRP A 1 180 ? 23.508 -0.997 -22.960 1.00 83.31 180 TRP A N 1
ATOM 1255 C CA . TRP A 1 180 ? 23.447 0.005 -21.906 1.00 83.31 180 TRP A CA 1
ATOM 1256 C C . TRP A 1 180 ? 22.615 -0.478 -20.720 1.00 83.31 180 TRP A C 1
ATOM 1258 O O . TRP A 1 180 ? 21.694 -1.281 -20.856 1.00 83.31 180 TRP A O 1
ATOM 1268 N N . ALA A 1 181 ? 22.944 0.044 -19.541 1.00 87.38 181 ALA A N 1
ATOM 1269 C CA . ALA A 1 181 ? 22.193 -0.177 -18.316 1.00 87.38 181 ALA A CA 1
ATOM 1270 C C . ALA A 1 181 ? 22.125 1.112 -17.492 1.00 87.38 181 ALA A C 1
ATOM 1272 O O . ALA A 1 181 ? 22.967 2.005 -17.626 1.00 87.38 181 ALA A O 1
ATOM 1273 N N . ARG A 1 182 ? 21.108 1.203 -16.640 1.00 83.19 182 ARG A N 1
ATOM 1274 C CA . ARG A 1 182 ? 20.834 2.326 -15.748 1.00 83.19 182 ARG A CA 1
ATOM 1275 C C . ARG A 1 182 ? 20.263 1.822 -14.431 1.00 83.19 182 ARG A C 1
ATOM 1277 O O . ARG A 1 182 ? 19.453 0.902 -14.420 1.00 83.19 182 ARG A O 1
ATOM 1284 N N . VAL A 1 183 ? 20.638 2.505 -13.354 1.00 90.06 183 VAL A N 1
ATOM 1285 C CA . VAL A 1 183 ? 20.003 2.396 -12.041 1.00 90.06 183 VAL A CA 1
ATOM 1286 C C . VAL A 1 183 ? 19.691 3.806 -11.544 1.00 90.06 183 VAL A C 1
ATOM 1288 O O . VAL A 1 183 ? 20.550 4.686 -11.627 1.00 90.06 183 VAL A O 1
ATOM 1291 N N . GLU A 1 184 ? 18.476 4.023 -11.057 1.00 88.44 184 GLU A N 1
ATOM 1292 C CA . GLU A 1 184 ? 18.001 5.283 -10.489 1.00 88.44 184 GLU A CA 1
ATOM 1293 C C . GLU A 1 184 ? 17.377 5.032 -9.117 1.00 88.44 184 GLU A C 1
ATOM 1295 O O . GLU A 1 184 ? 16.704 4.028 -8.906 1.00 88.44 184 GLU A O 1
ATOM 1300 N N . GLY A 1 185 ? 17.605 5.948 -8.178 1.00 90.50 185 GLY A N 1
ATOM 1301 C CA . GLY A 1 185 ? 16.916 5.962 -6.896 1.00 90.50 185 GLY A CA 1
ATOM 1302 C C . GLY A 1 185 ? 16.422 7.366 -6.588 1.00 90.50 185 GLY A C 1
ATOM 1303 O O . GLY A 1 185 ? 17.146 8.336 -6.825 1.00 90.50 185 GLY A O 1
ATOM 1304 N N . ALA A 1 186 ? 15.208 7.480 -6.059 1.00 90.25 186 ALA A N 1
ATOM 1305 C CA . ALA A 1 186 ? 14.632 8.767 -5.695 1.00 90.25 186 ALA A CA 1
ATOM 1306 C C . ALA A 1 186 ? 13.857 8.695 -4.379 1.00 90.25 186 ALA A C 1
ATOM 1308 O O . ALA A 1 186 ? 13.336 7.653 -3.986 1.00 90.25 186 ALA A O 1
ATOM 1309 N N . HIS A 1 187 ? 13.763 9.847 -3.722 1.00 91.56 187 HIS A N 1
ATOM 1310 C CA . HIS A 1 187 ? 12.920 10.068 -2.558 1.00 91.56 187 HIS A CA 1
ATOM 1311 C C . HIS A 1 187 ? 11.990 11.248 -2.850 1.00 91.56 187 HIS A C 1
ATOM 1313 O O . HIS A 1 187 ? 12.444 12.295 -3.314 1.00 91.56 187 HIS A O 1
ATOM 1319 N N . ASN A 1 188 ? 10.694 11.079 -2.604 1.00 88.81 188 ASN A N 1
ATOM 1320 C CA . ASN A 1 188 ? 9.672 12.094 -2.832 1.00 88.81 188 ASN A CA 1
ATOM 1321 C C . ASN A 1 188 ? 8.804 12.226 -1.583 1.00 88.81 188 ASN A C 1
ATOM 1323 O O . ASN A 1 188 ? 8.340 11.221 -1.060 1.00 88.81 188 ASN A O 1
ATOM 1327 N N . ARG A 1 189 ? 8.534 13.460 -1.161 1.00 91.38 189 ARG A N 1
ATOM 1328 C CA . ARG A 1 189 ? 7.598 13.773 -0.080 1.00 91.38 189 ARG A CA 1
ATOM 1329 C C . ARG A 1 189 ? 6.438 14.581 -0.638 1.00 91.38 189 ARG A C 1
ATOM 1331 O O . ARG A 1 189 ? 6.649 15.617 -1.268 1.00 91.38 189 ARG A O 1
ATOM 1338 N N . LEU A 1 190 ? 5.228 14.087 -0.425 1.00 85.56 190 LEU A N 1
ATOM 1339 C CA . LEU A 1 190 ? 3.974 14.669 -0.880 1.00 85.56 190 LEU A CA 1
ATOM 1340 C C . LEU A 1 190 ? 3.194 15.154 0.338 1.00 85.56 190 LEU A C 1
ATOM 1342 O O . LEU A 1 190 ? 2.749 14.364 1.171 1.00 85.56 190 LEU A O 1
ATOM 1346 N N . GLU A 1 191 ? 3.000 16.469 0.414 1.00 86.31 191 GLU A N 1
ATOM 1347 C CA . GLU A 1 191 ? 2.176 17.122 1.435 1.00 86.31 191 GLU A CA 1
ATOM 1348 C C . GLU A 1 191 ? 1.092 17.969 0.754 1.00 86.31 191 GLU A C 1
ATOM 1350 O O . GLU A 1 191 ? 1.227 19.191 0.657 1.00 86.31 191 GLU A O 1
ATOM 1355 N N . PRO A 1 192 ? 0.033 17.339 0.212 1.00 77.75 192 PRO A N 1
ATOM 1356 C CA . PRO A 1 192 ? -1.052 18.063 -0.434 1.00 77.75 192 PRO A CA 1
ATOM 1357 C C . PRO A 1 192 ? -1.750 18.985 0.569 1.00 77.75 192 PRO A C 1
ATOM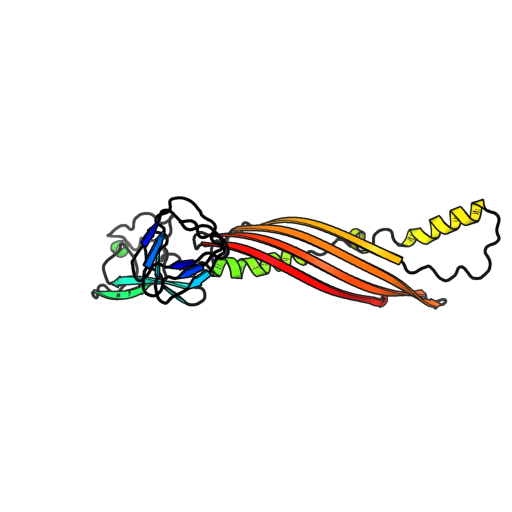 1359 O O . PRO A 1 192 ? -2.098 18.566 1.672 1.00 77.75 192 PRO A O 1
ATOM 1362 N N . SER A 1 193 ? -2.020 20.229 0.170 1.00 70.06 193 SER A N 1
A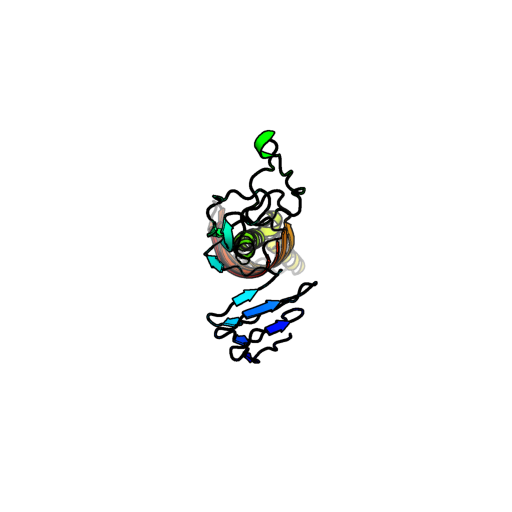TOM 1363 C CA . SER A 1 193 ? -2.886 21.129 0.945 1.00 70.06 193 SER A CA 1
ATOM 1364 C C . SER A 1 193 ? -4.350 20.679 0.927 1.00 70.06 193 SER A C 1
ATOM 1366 O O . SER A 1 193 ? -5.110 21.016 1.831 1.00 70.06 193 SER A O 1
ATOM 1368 N N . THR A 1 194 ? -4.738 19.906 -0.093 1.00 67.31 194 THR A N 1
ATOM 1369 C CA . THR A 1 194 ? -6.063 19.302 -0.241 1.00 67.31 194 THR A CA 1
ATOM 1370 C C . THR A 1 194 ? -5.917 17.859 -0.718 1.00 67.31 194 THR A C 1
ATOM 1372 O O . THR A 1 194 ? -5.333 17.616 -1.773 1.00 67.31 194 THR A O 1
ATOM 1375 N N . SER A 1 195 ? -6.472 16.912 0.026 1.00 71.19 195 SER A N 1
ATOM 1376 C CA . SER A 1 195 ? -6.662 15.520 -0.397 1.00 71.19 195 SER A CA 1
ATOM 1377 C C . SER A 1 195 ? -7.962 15.000 0.200 1.00 71.19 195 SER A C 1
ATOM 1379 O O . SER A 1 195 ? -8.462 15.559 1.182 1.00 71.19 195 SER A O 1
ATOM 1381 N N . THR A 1 196 ? -8.528 13.959 -0.407 1.00 74.69 196 THR A N 1
ATOM 1382 C CA . THR A 1 196 ? -9.844 13.443 -0.010 1.00 74.69 196 THR A CA 1
ATOM 1383 C C . THR A 1 196 ? -9.775 12.900 1.414 1.00 74.69 196 THR A C 1
ATOM 1385 O O . THR A 1 196 ? -10.582 13.285 2.258 1.00 74.69 196 THR A O 1
ATOM 1388 N N . ALA A 1 197 ? -8.737 12.114 1.719 1.00 74.19 197 ALA A N 1
ATOM 1389 C CA . ALA A 1 197 ? -8.488 11.577 3.052 1.00 74.19 197 ALA A CA 1
ATOM 1390 C C . ALA A 1 197 ? -7.516 12.416 3.912 1.00 74.19 197 ALA A C 1
ATOM 1392 O O . ALA A 1 197 ? -7.084 11.929 4.957 1.00 74.19 197 ALA A O 1
ATOM 1393 N N . ARG A 1 198 ? -7.144 13.648 3.520 1.00 77.88 198 ARG A N 1
ATOM 1394 C CA . ARG A 1 198 ? -6.128 14.480 4.218 1.00 77.88 198 ARG A CA 1
ATOM 1395 C C . ARG A 1 198 ? -4.825 13.716 4.512 1.00 77.88 198 ARG A C 1
ATOM 1397 O O . ARG A 1 198 ? -4.331 13.707 5.638 1.00 77.88 198 ARG A O 1
ATOM 1404 N N . MET A 1 199 ? -4.301 13.030 3.501 1.00 85.19 199 MET A N 1
ATOM 1405 C CA . MET A 1 199 ? -3.097 12.209 3.618 1.00 85.19 199 MET A CA 1
ATOM 1406 C C . MET A 1 199 ? -1.807 12.975 3.289 1.00 85.19 199 MET A C 1
ATOM 1408 O O . MET A 1 199 ? -1.807 13.862 2.431 1.00 85.19 199 MET A O 1
ATOM 1412 N N . LYS A 1 200 ? -0.700 12.571 3.918 1.00 89.50 200 LYS A N 1
ATOM 1413 C CA . LYS A 1 200 ? 0.685 12.865 3.514 1.00 89.50 200 LYS A CA 1
ATOM 1414 C C . LYS A 1 200 ? 1.379 11.566 3.130 1.00 89.50 200 LYS A C 1
ATOM 1416 O O . LYS A 1 200 ? 1.044 10.517 3.682 1.00 89.50 200 LYS A O 1
ATOM 1421 N N . GLN A 1 201 ? 2.352 11.634 2.227 1.00 91.75 201 GLN A N 1
ATOM 1422 C CA . GLN A 1 201 ? 3.006 10.434 1.717 1.00 91.75 201 GLN A CA 1
ATOM 1423 C C . GLN A 1 201 ? 4.493 10.648 1.439 1.00 91.75 201 GLN A C 1
ATOM 1425 O O . GLN A 1 201 ? 4.869 11.589 0.743 1.00 91.75 201 GLN A O 1
ATOM 1430 N N . ASP A 1 202 ? 5.321 9.725 1.921 1.00 92.88 202 ASP A N 1
ATOM 1431 C CA . ASP A 1 202 ? 6.747 9.647 1.603 1.00 92.88 202 ASP A CA 1
ATOM 1432 C C . ASP A 1 202 ? 7.002 8.424 0.718 1.00 92.88 202 ASP A C 1
ATOM 1434 O O . ASP A 1 202 ? 6.595 7.316 1.056 1.00 92.88 202 ASP A O 1
ATOM 1438 N N . ILE A 1 203 ? 7.665 8.611 -0.425 1.00 92.69 203 ILE A N 1
ATOM 1439 C CA . ILE A 1 203 ? 7.873 7.585 -1.453 1.00 92.69 203 ILE A CA 1
ATOM 1440 C C . ILE A 1 203 ? 9.361 7.435 -1.745 1.00 92.69 203 ILE A C 1
ATOM 1442 O O . ILE A 1 203 ? 10.024 8.391 -2.147 1.00 92.69 203 ILE A O 1
ATOM 1446 N N . ASN A 1 204 ? 9.866 6.211 -1.629 1.00 93.06 204 ASN A N 1
ATOM 1447 C CA . ASN A 1 204 ? 11.198 5.823 -2.082 1.00 93.06 204 ASN A CA 1
ATOM 1448 C C . ASN A 1 204 ? 11.078 4.933 -3.316 1.00 93.06 204 ASN A C 1
ATOM 1450 O O . ASN A 1 204 ? 10.318 3.965 -3.291 1.00 93.06 204 ASN A O 1
ATOM 1454 N N . THR A 1 205 ? 11.840 5.228 -4.367 1.00 93.25 205 THR A N 1
ATOM 1455 C CA . THR A 1 205 ? 11.862 4.435 -5.600 1.00 93.25 205 THR A CA 1
ATOM 1456 C C . THR A 1 205 ? 13.264 3.929 -5.918 1.00 93.25 205 THR A C 1
ATOM 1458 O O . THR A 1 205 ? 14.263 4.585 -5.619 1.00 93.25 205 THR A O 1
ATOM 1461 N N . LEU A 1 206 ? 13.320 2.755 -6.540 1.00 92.56 206 LEU A N 1
ATOM 1462 C CA . LEU A 1 206 ? 14.493 2.164 -7.170 1.00 92.56 206 LEU A CA 1
ATOM 1463 C C . LEU A 1 206 ? 14.077 1.670 -8.553 1.00 92.56 206 LEU A C 1
ATOM 1465 O O . LEU A 1 206 ? 13.193 0.826 -8.660 1.00 92.56 206 LEU A O 1
ATOM 1469 N N . GLU A 1 207 ? 14.726 2.158 -9.600 1.00 91.50 207 GLU A N 1
ATOM 1470 C CA . GLU A 1 207 ? 14.470 1.744 -10.974 1.00 91.50 207 GLU A CA 1
ATOM 1471 C C . GLU A 1 207 ? 15.750 1.225 -11.626 1.00 91.50 207 GLU A C 1
ATOM 1473 O O . GLU A 1 207 ? 16.824 1.806 -11.493 1.00 91.50 207 GLU A O 1
ATOM 1478 N N . MET A 1 208 ? 15.639 0.111 -12.337 1.00 91.06 208 MET A N 1
ATOM 1479 C CA . MET A 1 208 ? 16.705 -0.511 -13.105 1.00 91.06 208 MET A CA 1
ATOM 1480 C C . MET A 1 208 ? 16.239 -0.668 -14.546 1.00 91.06 208 MET A C 1
ATOM 1482 O O . MET A 1 208 ? 15.170 -1.215 -14.800 1.00 91.06 208 MET A O 1
ATOM 1486 N N . GLN A 1 209 ? 17.050 -0.220 -15.495 1.00 90.19 209 GLN A N 1
ATOM 1487 C CA . GLN A 1 209 ? 16.761 -0.323 -16.923 1.00 90.19 209 GLN A CA 1
ATOM 1488 C C . GLN A 1 209 ? 17.969 -0.908 -17.643 1.00 90.19 209 GLN A C 1
ATOM 1490 O O . GLN A 1 209 ? 19.109 -0.577 -17.317 1.00 90.19 209 GLN A O 1
ATOM 1495 N N . ALA A 1 210 ? 17.735 -1.753 -18.637 1.00 90.44 210 ALA A N 1
ATOM 1496 C CA . ALA A 1 210 ? 18.786 -2.258 -19.506 1.00 90.44 210 ALA A CA 1
ATOM 1497 C C . ALA A 1 210 ? 18.259 -2.436 -20.925 1.00 90.44 210 ALA A C 1
ATOM 1499 O O . ALA A 1 210 ? 17.112 -2.838 -21.127 1.00 90.44 210 ALA A O 1
ATOM 1500 N N . GLY A 1 211 ? 19.110 -2.166 -21.907 1.00 89.12 211 GLY A N 1
ATOM 1501 C CA . GLY A 1 211 ? 18.735 -2.261 -23.305 1.00 89.12 211 GLY A CA 1
ATOM 1502 C C . GLY A 1 211 ? 19.919 -2.495 -24.223 1.00 89.12 211 GLY A C 1
ATOM 1503 O O . GLY A 1 211 ? 21.086 -2.407 -23.832 1.00 89.12 211 GLY A O 1
ATOM 1504 N N . VAL A 1 212 ? 19.583 -2.820 -25.463 1.00 86.75 212 VAL A N 1
ATOM 1505 C CA . VAL A 1 212 ? 20.537 -2.987 -26.552 1.00 86.75 212 VAL A CA 1
ATOM 1506 C C . VAL A 1 212 ? 20.010 -2.263 -27.778 1.00 86.75 212 VAL A C 1
ATOM 1508 O O . VAL A 1 212 ? 18.853 -2.445 -28.150 1.00 86.75 212 VAL A O 1
ATOM 1511 N N . ASP A 1 213 ? 20.875 -1.464 -28.393 1.00 85.62 213 ASP A N 1
ATOM 1512 C CA . ASP A 1 213 ? 20.599 -0.697 -29.603 1.00 85.62 213 ASP A CA 1
ATOM 1513 C C . ASP A 1 213 ? 21.527 -1.199 -30.726 1.00 85.62 213 ASP A C 1
ATOM 1515 O O . ASP A 1 213 ? 22.711 -1.439 -30.491 1.00 85.62 213 ASP A O 1
ATOM 1519 N N . GLY A 1 214 ? 21.031 -1.369 -31.950 1.00 80.31 214 GLY A N 1
ATOM 1520 C CA . GLY A 1 214 ? 21.835 -1.808 -33.096 1.00 80.31 214 GLY A CA 1
ATOM 1521 C C . GLY A 1 214 ? 21.488 -1.053 -34.374 1.00 80.31 214 GLY A C 1
ATOM 1522 O O . GLY A 1 214 ? 20.349 -0.628 -34.549 1.00 80.31 214 GLY A O 1
ATOM 1523 N N . GLN A 1 215 ? 22.457 -0.895 -35.281 1.00 81.38 215 GLN A N 1
ATOM 1524 C CA . GLN A 1 215 ? 22.199 -0.402 -36.640 1.00 81.38 215 GLN A CA 1
ATOM 1525 C C . GLN A 1 215 ? 21.635 -1.531 -37.505 1.00 81.38 215 GLN A C 1
ATOM 1527 O O . GLN A 1 215 ? 22.251 -2.588 -37.622 1.00 81.38 215 GLN A O 1
ATOM 1532 N N . PHE A 1 216 ? 20.503 -1.279 -38.161 1.00 77.50 216 PHE A N 1
ATOM 1533 C CA . PHE A 1 216 ? 19.849 -2.246 -39.053 1.00 77.50 216 PHE A CA 1
ATOM 1534 C C . PHE A 1 216 ? 19.927 -1.857 -40.528 1.00 77.50 216 PHE A C 1
ATOM 1536 O O . PHE A 1 216 ? 19.864 -2.731 -41.392 1.00 77.50 216 PHE A O 1
ATOM 1543 N N . TYR A 1 217 ? 20.056 -0.566 -40.833 1.00 78.31 217 TYR A N 1
ATOM 1544 C CA . TYR A 1 217 ? 20.109 -0.078 -42.207 1.00 78.31 217 TYR A CA 1
ATOM 1545 C C . TYR A 1 217 ? 20.929 1.208 -42.297 1.00 78.31 217 TYR A C 1
ATOM 1547 O O . TYR A 1 217 ? 20.922 2.008 -41.364 1.00 78.31 217 TYR A O 1
ATOM 1555 N N . GLU A 1 218 ? 21.618 1.415 -43.415 1.00 82.25 218 GLU A N 1
ATOM 1556 C CA . GLU A 1 218 ? 22.400 2.621 -43.689 1.00 82.25 218 GLU A CA 1
ATOM 1557 C C . GLU A 1 218 ? 22.429 2.888 -45.200 1.00 82.25 218 GLU A C 1
ATOM 1559 O O . GLU A 1 218 ? 22.621 1.966 -45.995 1.00 82.25 218 GLU A O 1
ATOM 1564 N N . ASN A 1 219 ? 22.199 4.139 -45.602 1.00 83.81 219 ASN A N 1
ATOM 1565 C CA . ASN A 1 219 ? 22.319 4.615 -46.981 1.00 83.81 219 ASN A CA 1
ATOM 1566 C C . ASN A 1 219 ? 22.767 6.089 -47.023 1.00 83.81 219 ASN A C 1
ATOM 1568 O O . ASN A 1 219 ? 22.919 6.743 -45.993 1.00 83.81 219 ASN A O 1
ATOM 1572 N N . ASP A 1 220 ? 22.879 6.650 -48.229 1.00 85.12 220 ASP A N 1
ATOM 1573 C CA . ASP A 1 220 ? 23.240 8.061 -48.454 1.00 85.12 220 ASP A CA 1
ATOM 1574 C C . ASP A 1 220 ? 22.214 9.079 -47.897 1.00 85.12 220 ASP A C 1
ATOM 1576 O O . ASP A 1 220 ? 22.417 10.289 -47.994 1.00 85.12 220 ASP A O 1
ATOM 1580 N N . GLN A 1 221 ? 21.073 8.620 -47.372 1.00 79.69 221 GLN A N 1
ATOM 1581 C CA . GLN A 1 221 ? 20.018 9.444 -46.767 1.00 79.69 221 GLN A CA 1
ATOM 1582 C C . GLN A 1 221 ? 19.994 9.345 -45.230 1.00 79.69 221 GLN A C 1
ATOM 1584 O O . GLN A 1 221 ? 19.275 10.117 -44.598 1.00 79.69 221 GLN A O 1
ATOM 1589 N N . GLY A 1 222 ? 20.769 8.438 -44.622 1.00 79.44 222 GLY A N 1
ATOM 1590 C CA . GLY A 1 222 ? 20.869 8.272 -43.171 1.00 79.44 222 GLY A CA 1
ATOM 1591 C C . GLY A 1 222 ? 21.039 6.818 -42.718 1.00 79.44 222 GLY A C 1
ATOM 1592 O O . GLY A 1 222 ? 21.165 5.896 -43.524 1.00 79.44 222 GLY A O 1
ATOM 1593 N N . ARG A 1 223 ? 21.014 6.610 -41.397 1.00 82.31 223 ARG A N 1
ATOM 1594 C CA . ARG A 1 223 ? 21.072 5.288 -40.750 1.00 82.31 223 ARG A CA 1
ATOM 1595 C C . ARG A 1 223 ? 19.813 5.033 -39.922 1.00 82.31 223 ARG A C 1
ATOM 1597 O O . ARG A 1 223 ? 19.260 5.977 -39.372 1.00 82.31 223 ARG A O 1
ATOM 1604 N N . LEU A 1 224 ? 19.412 3.769 -39.804 1.00 82.25 224 LEU A N 1
ATOM 1605 C CA . LEU A 1 224 ? 18.336 3.291 -38.934 1.00 82.25 224 LEU A CA 1
ATOM 1606 C C . LEU A 1 224 ? 18.931 2.509 -37.762 1.00 82.25 224 LEU A C 1
ATOM 1608 O O . LEU A 1 224 ? 19.603 1.490 -37.971 1.00 82.25 224 LEU A O 1
ATOM 1612 N N . LEU A 1 225 ? 18.614 2.939 -36.544 1.00 82.88 225 LEU A N 1
ATOM 1613 C CA . LEU A 1 225 ? 18.882 2.203 -35.316 1.00 82.88 225 LEU A CA 1
ATOM 1614 C C . LEU A 1 225 ? 17.589 1.595 -34.779 1.00 82.88 225 LEU A C 1
ATOM 1616 O O . LEU A 1 225 ? 16.554 2.256 -34.735 1.00 82.88 225 LEU A O 1
ATOM 1620 N N . VAL A 1 226 ? 17.659 0.347 -34.325 1.00 86.38 226 VAL A N 1
ATOM 1621 C CA . VAL A 1 226 ? 16.565 -0.320 -33.611 1.00 86.38 226 VAL A CA 1
ATOM 1622 C C . VAL A 1 226 ? 17.091 -0.803 -32.270 1.00 86.38 226 VAL A C 1
ATOM 1624 O O . VAL A 1 226 ? 18.192 -1.352 -32.196 1.00 86.38 226 VAL A O 1
ATOM 1627 N N . GLY A 1 227 ? 16.305 -0.607 -31.216 1.00 86.19 227 GLY A N 1
ATOM 1628 C CA . GLY A 1 227 ? 16.657 -1.028 -29.868 1.00 86.19 227 GLY A CA 1
ATOM 1629 C C . GLY A 1 227 ? 15.515 -1.724 -29.147 1.00 86.19 227 GLY A C 1
ATOM 1630 O O . GLY A 1 227 ? 14.340 -1.508 -29.450 1.00 86.19 227 GLY A O 1
ATOM 1631 N N . ILE A 1 228 ? 15.873 -2.562 -28.179 1.00 91.62 228 ILE A N 1
ATOM 1632 C CA . ILE A 1 228 ? 14.947 -3.141 -27.200 1.00 91.62 228 ILE A CA 1
ATOM 1633 C C . ILE A 1 228 ? 15.413 -2.779 -25.794 1.00 91.62 228 ILE A C 1
ATOM 1635 O O . ILE A 1 228 ? 16.612 -2.711 -25.520 1.00 91.62 228 ILE A O 1
ATOM 1639 N N . THR A 1 229 ? 14.463 -2.556 -24.893 1.00 90.50 229 THR A N 1
ATOM 1640 C CA . THR A 1 229 ? 14.730 -2.178 -23.504 1.00 90.50 229 THR A CA 1
ATOM 1641 C C . THR A 1 229 ? 13.796 -2.915 -22.560 1.00 90.50 229 THR A C 1
ATOM 1643 O O . THR A 1 229 ? 12.623 -3.120 -22.864 1.00 90.50 229 THR A O 1
ATOM 1646 N N . GLY A 1 230 ? 14.311 -3.291 -21.397 1.00 92.88 230 GLY A N 1
ATOM 1647 C CA . GLY A 1 230 ? 13.535 -3.776 -20.263 1.00 92.88 230 GLY A CA 1
ATOM 1648 C C . GLY A 1 230 ? 13.763 -2.882 -19.051 1.00 92.88 230 GLY A C 1
ATOM 1649 O O . GLY A 1 230 ? 14.856 -2.337 -18.877 1.00 92.88 230 GLY A O 1
ATOM 1650 N N . GLN A 1 231 ? 12.740 -2.740 -18.212 1.00 92.00 231 GLN A N 1
ATOM 1651 C CA . GLN A 1 231 ? 12.840 -2.014 -16.950 1.00 92.00 231 GLN A CA 1
ATOM 1652 C C . GLN A 1 231 ? 12.145 -2.743 -15.803 1.00 92.00 231 GLN A C 1
ATOM 1654 O O . GLN A 1 231 ? 11.109 -3.384 -15.986 1.00 92.00 231 GLN A O 1
ATOM 1659 N N . TYR A 1 232 ? 12.732 -2.604 -14.621 1.00 94.06 232 TYR A N 1
ATOM 1660 C CA . TYR A 1 232 ? 12.226 -3.046 -13.333 1.00 94.06 232 TYR A CA 1
ATOM 1661 C C . TYR A 1 232 ? 12.198 -1.842 -12.393 1.00 94.06 232 TYR A C 1
ATOM 1663 O O . TYR A 1 232 ? 13.215 -1.177 -12.223 1.00 94.06 232 TYR A O 1
ATOM 1671 N N . GLY A 1 233 ? 11.066 -1.580 -11.755 1.00 92.94 233 GLY A N 1
ATOM 1672 C CA . GLY A 1 233 ? 10.903 -0.544 -10.745 1.00 92.94 233 GLY A CA 1
ATOM 1673 C C . GLY A 1 233 ? 10.352 -1.130 -9.453 1.00 92.94 233 GLY A C 1
ATOM 1674 O O . GLY A 1 233 ? 9.460 -1.972 -9.488 1.00 92.94 233 GLY A O 1
ATOM 1675 N N . HIS A 1 234 ? 10.865 -0.665 -8.322 1.00 94.38 234 HIS A N 1
ATOM 1676 C CA . HIS A 1 234 ? 10.345 -0.940 -6.991 1.00 94.38 234 HIS A CA 1
ATOM 1677 C C . HIS A 1 234 ? 10.084 0.385 -6.275 1.00 94.38 234 HIS A C 1
ATOM 1679 O O . HIS A 1 234 ? 10.957 1.254 -6.246 1.00 94.38 234 HIS A O 1
ATOM 1685 N N . ALA A 1 235 ? 8.904 0.547 -5.685 1.00 93.19 235 ALA A N 1
ATOM 1686 C CA . ALA A 1 235 ? 8.562 1.702 -4.869 1.00 93.19 235 ALA A CA 1
ATOM 1687 C C . ALA A 1 235 ? 7.939 1.284 -3.542 1.00 93.19 235 ALA A C 1
ATOM 1689 O O . ALA A 1 235 ? 7.054 0.429 -3.491 1.00 93.19 235 ALA A O 1
ATOM 1690 N N . LYS A 1 236 ? 8.372 1.949 -2.474 1.00 94.00 236 LYS A N 1
ATOM 1691 C CA . LYS A 1 236 ? 7.764 1.850 -1.152 1.00 94.00 236 LYS A CA 1
ATOM 1692 C C . LYS A 1 236 ? 7.279 3.229 -0.729 1.00 94.00 236 LYS A C 1
ATOM 1694 O O . LYS A 1 236 ? 8.077 4.164 -0.664 1.00 94.00 236 LYS A O 1
ATOM 1699 N N . GLY A 1 237 ? 5.982 3.330 -0.465 1.00 91.81 237 GLY A N 1
ATOM 1700 C CA . GLY A 1 237 ? 5.315 4.536 -0.002 1.00 91.81 237 GLY A CA 1
ATOM 1701 C C . GLY A 1 237 ? 4.743 4.338 1.395 1.00 91.81 237 GLY A C 1
ATOM 1702 O O . GLY A 1 237 ? 4.051 3.351 1.627 1.00 91.81 237 GLY A O 1
ATOM 1703 N N . ASP A 1 238 ? 4.998 5.268 2.305 1.00 92.06 238 ASP A N 1
ATOM 1704 C CA . ASP A 1 238 ? 4.370 5.308 3.626 1.00 92.06 238 ASP A CA 1
ATOM 1705 C C . ASP A 1 238 ? 3.358 6.463 3.649 1.00 92.06 238 ASP A C 1
ATOM 1707 O O . ASP A 1 238 ? 3.698 7.609 3.347 1.00 92.06 238 ASP A O 1
ATOM 1711 N N . VAL A 1 239 ? 2.097 6.144 3.944 1.00 90.62 239 VAL A N 1
ATOM 1712 C CA . VAL A 1 239 ? 0.954 7.064 3.951 1.00 90.62 239 VAL A CA 1
ATOM 1713 C C . VAL A 1 239 ? 0.529 7.317 5.391 1.00 90.62 239 VAL A C 1
ATOM 1715 O O . VAL A 1 239 ? 0.294 6.371 6.143 1.00 90.62 239 VAL A O 1
ATOM 1718 N N . SER A 1 240 ? 0.383 8.591 5.752 1.00 87.88 240 SER A N 1
ATOM 1719 C CA . SER A 1 240 ? -0.190 9.009 7.035 1.00 87.88 240 SER A CA 1
ATOM 1720 C C . SER A 1 240 ? -1.442 9.848 6.822 1.00 87.88 240 SER A C 1
ATOM 1722 O O . SER A 1 240 ? -1.456 10.755 5.987 1.00 87.88 240 SER A O 1
ATOM 1724 N N . SER A 1 241 ? -2.508 9.541 7.555 1.00 85.00 241 SER A N 1
ATOM 1725 C CA . SER A 1 241 ? -3.784 10.259 7.491 1.00 85.00 241 SER A CA 1
ATOM 1726 C C . SER A 1 241 ? -4.486 10.184 8.840 1.00 85.00 241 SER A C 1
ATOM 1728 O O . SER A 1 241 ? -4.404 9.183 9.545 1.00 85.00 241 SER A O 1
ATOM 1730 N N . MET A 1 242 ? -5.272 11.211 9.165 1.00 78.88 242 MET A N 1
ATOM 1731 C CA . MET A 1 242 ? -6.164 11.178 10.330 1.00 78.88 242 MET A CA 1
ATOM 1732 C C . MET A 1 242 ? -7.202 10.039 10.284 1.00 78.88 242 MET A C 1
ATOM 1734 O O . MET A 1 242 ? -7.791 9.708 11.306 1.00 78.88 242 MET A O 1
ATOM 1738 N N . HIS A 1 243 ? -7.430 9.442 9.110 1.00 79.88 243 HIS A N 1
ATOM 1739 C CA . HIS A 1 243 ? -8.348 8.317 8.911 1.00 79.88 243 HIS A CA 1
ATOM 1740 C C . HIS A 1 243 ? -7.654 6.949 9.002 1.00 79.88 243 HIS A C 1
ATOM 1742 O O . HIS A 1 243 ? -8.325 5.917 9.020 1.00 79.88 243 HIS A O 1
ATOM 1748 N N . GLY A 1 244 ? -6.321 6.925 9.047 1.00 79.50 244 GLY A N 1
ATOM 1749 C CA . GLY A 1 244 ? -5.526 5.707 9.118 1.00 79.50 244 GLY A CA 1
ATOM 1750 C C . GLY A 1 244 ? -4.201 5.820 8.371 1.00 79.50 244 GLY A C 1
ATOM 1751 O O . GLY A 1 244 ? -4.110 6.453 7.320 1.00 79.50 244 GLY A O 1
ATOM 1752 N N . ASP A 1 245 ? -3.191 5.147 8.909 1.00 84.44 245 ASP A N 1
ATOM 1753 C CA . ASP A 1 245 ? -1.875 5.022 8.288 1.00 84.44 245 ASP A CA 1
ATOM 1754 C C . ASP A 1 245 ? -1.792 3.728 7.467 1.00 84.44 245 ASP A C 1
ATOM 1756 O O . ASP A 1 245 ? -2.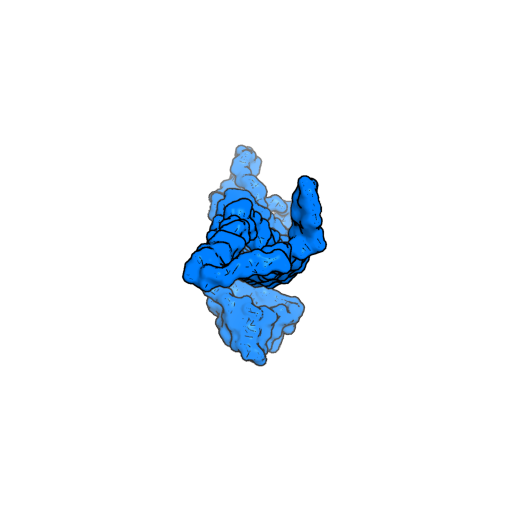480 2.742 7.756 1.00 84.44 245 ASP A O 1
ATOM 1760 N N . GLY A 1 246 ? -0.913 3.698 6.466 1.00 86.56 246 GLY A N 1
ATOM 1761 C CA . GLY A 1 246 ? -0.685 2.497 5.670 1.00 86.56 246 GLY A CA 1
ATOM 1762 C C . GLY A 1 246 ? 0.599 2.540 4.854 1.00 86.56 246 GLY A C 1
ATOM 1763 O O . GLY A 1 246 ? 1.156 3.599 4.588 1.00 86.56 246 GLY A O 1
ATOM 1764 N N . THR A 1 247 ? 1.062 1.366 4.432 1.00 89.19 247 THR A N 1
ATOM 1765 C CA . THR A 1 247 ? 2.245 1.224 3.577 1.00 89.19 247 THR A CA 1
ATOM 1766 C C . THR A 1 247 ? 1.837 0.628 2.237 1.00 89.19 247 THR A C 1
ATOM 1768 O O . THR A 1 247 ? 1.068 -0.330 2.169 1.00 89.19 247 THR A O 1
ATOM 1771 N N . ILE A 1 248 ? 2.396 1.176 1.166 1.00 90.50 248 ILE A N 1
ATOM 1772 C CA . ILE A 1 248 ? 2.189 0.750 -0.212 1.00 90.50 248 ILE A CA 1
ATOM 1773 C C . ILE A 1 248 ? 3.520 0.233 -0.741 1.00 90.50 248 ILE A C 1
ATOM 1775 O O . ILE A 1 248 ? 4.518 0.950 -0.741 1.00 90.50 248 ILE A O 1
ATOM 1779 N N . THR A 1 249 ? 3.536 -1.008 -1.217 1.00 92.19 249 THR A N 1
ATOM 1780 C CA . THR A 1 249 ? 4.677 -1.564 -1.956 1.00 92.19 249 THR A CA 1
ATOM 1781 C C . THR A 1 249 ? 4.255 -1.797 -3.396 1.00 92.19 249 THR A C 1
ATOM 1783 O O . THR A 1 249 ? 3.135 -2.235 -3.660 1.00 92.19 249 THR A O 1
ATOM 1786 N N . THR A 1 250 ? 5.118 -1.443 -4.337 1.00 92.06 250 THR A N 1
ATOM 1787 C CA . THR A 1 250 ? 4.806 -1.473 -5.761 1.00 92.06 250 THR A CA 1
ATOM 1788 C C . THR A 1 250 ? 5.996 -1.998 -6.544 1.00 92.06 250 THR A C 1
ATOM 1790 O O . THR A 1 250 ? 7.072 -1.414 -6.482 1.00 92.06 250 THR A O 1
ATOM 1793 N N . ASP A 1 251 ? 5.775 -3.057 -7.316 1.00 93.44 251 ASP A N 1
ATOM 1794 C CA . ASP A 1 251 ? 6.726 -3.583 -8.291 1.00 93.44 251 ASP A CA 1
ATOM 1795 C C . ASP A 1 251 ? 6.179 -3.349 -9.702 1.00 93.44 251 ASP A C 1
ATOM 1797 O O . ASP A 1 251 ? 5.003 -3.602 -9.974 1.00 93.44 251 ASP A O 1
ATOM 1801 N N . ALA A 1 252 ? 7.022 -2.849 -10.602 1.00 90.81 252 ALA A N 1
ATOM 1802 C CA . ALA A 1 252 ? 6.649 -2.500 -11.967 1.00 90.81 252 ALA A CA 1
ATOM 1803 C C . ALA A 1 252 ? 7.657 -3.071 -12.962 1.00 90.81 252 ALA A C 1
ATOM 1805 O O . ALA A 1 252 ? 8.855 -2.823 -12.846 1.00 90.81 252 ALA A O 1
ATOM 1806 N N . TRP A 1 253 ? 7.180 -3.801 -13.970 1.00 93.25 253 TRP A N 1
ATOM 1807 C CA . TRP A 1 253 ? 8.004 -4.302 -15.072 1.00 93.25 253 TRP A CA 1
ATOM 1808 C C . TRP A 1 253 ? 7.518 -3.710 -16.382 1.00 93.25 253 TRP A C 1
ATOM 1810 O O . TRP A 1 253 ? 6.313 -3.596 -16.609 1.00 93.25 253 TRP A O 1
ATOM 1820 N N . SER A 1 254 ? 8.444 -3.354 -17.263 1.00 90.38 254 SER A N 1
ATOM 1821 C CA . SER A 1 254 ? 8.089 -2.878 -18.594 1.00 90.38 254 SER A CA 1
ATOM 1822 C C . SER A 1 254 ? 9.099 -3.332 -19.641 1.00 90.38 254 SER A C 1
ATOM 1824 O O . SER A 1 254 ? 10.248 -3.665 -19.339 1.00 90.38 254 SER A O 1
ATOM 1826 N N . PHE A 1 255 ? 8.627 -3.378 -20.882 1.00 93.94 255 PHE A N 1
ATOM 1827 C CA . PHE A 1 255 ? 9.411 -3.703 -22.058 1.00 93.94 255 PHE A CA 1
ATOM 1828 C C . PHE A 1 255 ? 9.082 -2.692 -23.153 1.00 93.94 255 PHE A C 1
ATOM 1830 O O . PHE A 1 255 ? 7.919 -2.340 -23.354 1.00 93.94 255 PHE A O 1
ATOM 1837 N N . GLY A 1 256 ? 10.104 -2.234 -23.865 1.00 90.81 256 GLY A N 1
ATOM 1838 C CA . GLY A 1 256 ? 9.974 -1.248 -24.925 1.00 90.81 256 GLY A CA 1
ATOM 1839 C C . GLY A 1 256 ? 10.858 -1.576 -26.118 1.00 90.81 256 GLY A C 1
ATOM 1840 O O . GLY A 1 256 ? 11.843 -2.306 -26.007 1.00 90.81 256 GLY A O 1
ATOM 1841 N N . ALA A 1 257 ? 10.508 -0.997 -27.260 1.00 90.06 257 ALA A N 1
ATOM 1842 C CA . ALA A 1 257 ? 11.319 -1.024 -28.466 1.00 90.06 257 ALA A CA 1
ATOM 1843 C C . ALA A 1 257 ? 11.367 0.375 -29.083 1.00 90.06 257 ALA A C 1
ATOM 1845 O O . ALA A 1 257 ? 10.417 1.153 -28.960 1.00 90.06 257 ALA A O 1
ATOM 1846 N N . THR A 1 258 ? 12.470 0.697 -29.743 1.00 85.75 258 THR A N 1
ATOM 1847 C CA . THR A 1 258 ? 12.688 1.980 -30.413 1.00 85.75 258 THR A CA 1
ATOM 1848 C C . THR A 1 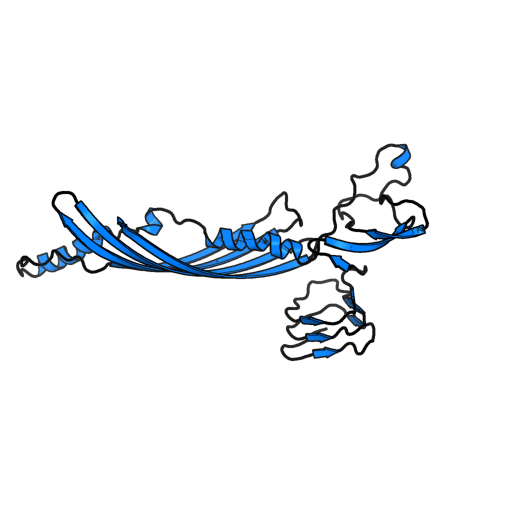258 ? 13.165 1.741 -31.840 1.00 85.75 258 THR A C 1
ATOM 1850 O O . THR A 1 258 ? 13.846 0.755 -32.114 1.00 85.75 258 THR A O 1
ATOM 1853 N N . ALA A 1 259 ? 12.794 2.637 -32.753 1.00 87.50 259 ALA A N 1
ATOM 1854 C CA . ALA A 1 259 ? 13.321 2.699 -34.111 1.00 87.50 259 ALA A CA 1
ATOM 1855 C C . ALA A 1 259 ? 13.523 4.177 -34.463 1.00 87.50 259 ALA A C 1
ATOM 1857 O O . ALA A 1 259 ? 12.563 4.951 -34.404 1.00 87.50 259 ALA A O 1
ATOM 1858 N N . THR A 1 260 ? 14.762 4.573 -34.745 1.00 76.75 260 THR A N 1
ATOM 1859 C CA . THR A 1 260 ? 15.167 5.971 -34.982 1.00 76.75 260 THR A CA 1
ATOM 1860 C C . THR A 1 260 ? 16.127 6.089 -36.139 1.00 76.75 260 THR A C 1
ATOM 1862 O O . THR A 1 260 ? 17.011 5.207 -36.233 1.00 76.75 260 THR A O 1
#

Sequence (260 aa):
MNVEAGATADLDQFNTSTGGLAGAGSVALNAATLTLAQDSNTLFSGTINGSGGLVKDGEQAVVGGAFAYTLQQGGAQDGSQGANDGNWYLVCHAPDPDTPPVDPTCQDTNSCPPPPSTRYSNGAPVYEGYEQNMMALNKLPTLQQRVGNRYFAGTIASDAAATSGVGAGAGAGAEQPGIWARVEGAHNRLEPSTSTARMKQDINTLEMQAGVDGQFYENDQGRLLVGITGQYGHAKGDVSSMHGDGTITTDAWSFGATAT

Radius of gyration: 30.06 Å; chains: 1; bounding box: 86×51×74 Å

Organism: NCBI:txid571254

InterPro domains:
  IPR005546 Autotransporter beta-domain [PS51208] (172-260)
  IPR006315 Outer membrane autotransporter barrel domain [TIGR01414] (48-260)
  IPR036709 Autotransporter beta-domain superfamily [G3DSA:2.40.128.130] (124-260)
  IPR036709 Autotransporter beta-domain superfamily [SSF103515] (134-259)